Protein AF-A0AAD1A6M3-F1 (afdb_monomer)

Structure (mmCIF, N/CA/C/O backbone):
data_AF-A0AAD1A6M3-F1
#
_entry.id   AF-A0AAD1A6M3-F1
#
loop_
_atom_site.group_PDB
_atom_site.id
_atom_site.type_symbol
_atom_site.label_atom_id
_atom_site.label_alt_id
_atom_site.label_comp_id
_atom_site.label_asym_id
_atom_site.label_entity_id
_atom_site.label_seq_id
_atom_site.pdbx_PDB_ins_code
_atom_site.Cartn_x
_atom_site.Cartn_y
_atom_site.Cartn_z
_atom_site.occupancy
_atom_site.B_iso_or_equiv
_atom_site.auth_seq_id
_atom_site.auth_comp_id
_atom_site.auth_asym_id
_atom_site.auth_atom_id
_atom_site.pdbx_PDB_model_num
ATOM 1 N N . MET A 1 1 ? 20.506 6.926 -4.599 1.00 82.06 1 MET A N 1
ATOM 2 C CA . MET A 1 1 ? 20.074 5.524 -4.388 1.00 82.06 1 MET A CA 1
ATOM 3 C C . MET A 1 1 ? 19.706 4.937 -5.739 1.00 82.06 1 MET A C 1
ATOM 5 O O . MET A 1 1 ? 19.145 5.667 -6.544 1.00 82.06 1 MET A O 1
ATOM 9 N N . THR A 1 2 ? 20.053 3.679 -6.017 1.00 93.88 2 THR A N 1
ATOM 10 C CA . THR A 1 2 ? 19.722 3.025 -7.297 1.00 93.88 2 THR A CA 1
ATOM 11 C C . THR A 1 2 ? 18.276 2.503 -7.286 1.00 93.88 2 THR A C 1
ATOM 13 O O . THR A 1 2 ? 17.758 2.213 -6.202 1.00 93.88 2 THR A O 1
ATOM 16 N N . PRO A 1 3 ? 17.626 2.315 -8.453 1.00 93.44 3 PRO A N 1
ATOM 17 C CA . PRO A 1 3 ? 16.305 1.684 -8.529 1.00 93.44 3 PRO A CA 1
ATOM 18 C C . PRO A 1 3 ? 16.251 0.326 -7.828 1.00 93.44 3 PRO A C 1
ATOM 20 O O . PRO A 1 3 ? 15.302 0.039 -7.104 1.00 93.44 3 PRO A O 1
ATOM 23 N N . LEU A 1 4 ? 17.304 -0.483 -7.990 1.00 94.38 4 LEU A N 1
ATOM 24 C CA . LEU A 1 4 ? 17.405 -1.813 -7.387 1.00 94.38 4 LEU A CA 1
ATOM 25 C C . LEU A 1 4 ? 17.357 -1.751 -5.860 1.00 94.38 4 LEU A C 1
ATOM 27 O O . LEU A 1 4 ? 16.612 -2.501 -5.237 1.00 94.38 4 LEU A O 1
ATOM 31 N N . PHE A 1 5 ? 18.113 -0.831 -5.258 1.00 96.06 5 PHE A N 1
ATOM 32 C CA . PHE A 1 5 ? 18.124 -0.659 -3.809 1.00 96.06 5 PHE A CA 1
ATOM 33 C C . PHE A 1 5 ? 16.744 -0.254 -3.272 1.00 96.06 5 PHE A C 1
ATOM 35 O O . PHE A 1 5 ? 16.287 -0.779 -2.256 1.00 96.06 5 PHE A O 1
ATOM 42 N N . ILE A 1 6 ? 16.053 0.652 -3.969 1.00 96.00 6 ILE A N 1
ATOM 43 C CA . ILE A 1 6 ? 14.726 1.126 -3.558 1.00 96.00 6 ILE A CA 1
ATOM 44 C C . ILE A 1 6 ? 13.687 0.006 -3.709 1.00 96.00 6 ILE A C 1
ATOM 46 O O . ILE A 1 6 ? 12.923 -0.242 -2.778 1.00 96.00 6 ILE A O 1
ATOM 50 N N . ALA A 1 7 ? 13.697 -0.727 -4.827 1.00 94.69 7 ALA A N 1
ATOM 51 C CA . ALA A 1 7 ? 12.822 -1.881 -5.039 1.00 94.69 7 ALA A CA 1
ATOM 52 C C . ALA A 1 7 ? 13.051 -2.977 -3.981 1.00 94.69 7 ALA A C 1
ATOM 54 O O . ALA A 1 7 ? 12.091 -3.488 -3.402 1.00 94.69 7 ALA A O 1
ATOM 55 N N . ALA A 1 8 ? 14.311 -3.282 -3.654 1.00 94.44 8 ALA A N 1
ATOM 56 C CA . ALA A 1 8 ? 14.657 -4.213 -2.581 1.00 94.44 8 ALA A CA 1
ATOM 57 C C . ALA A 1 8 ? 14.169 -3.720 -1.208 1.00 94.44 8 ALA A C 1
ATOM 59 O O . ALA A 1 8 ? 13.666 -4.509 -0.410 1.00 94.44 8 ALA A O 1
ATOM 60 N N . THR A 1 9 ? 14.246 -2.411 -0.952 1.00 96.75 9 THR A N 1
ATOM 61 C CA . THR A 1 9 ? 13.719 -1.800 0.277 1.00 96.75 9 THR A CA 1
ATOM 62 C C . THR A 1 9 ? 12.203 -1.974 0.374 1.00 96.75 9 THR A C 1
ATOM 64 O O . THR A 1 9 ? 11.706 -2.393 1.417 1.00 96.75 9 THR A O 1
ATOM 67 N N . ILE A 1 10 ? 11.460 -1.729 -0.712 1.00 95.62 10 ILE A N 1
ATOM 68 C CA . ILE A 1 10 ? 10.009 -1.975 -0.764 1.00 95.62 10 ILE A CA 1
ATOM 69 C C . ILE A 1 10 ? 9.715 -3.445 -0.441 1.00 95.62 10 ILE A C 1
ATOM 71 O O . ILE A 1 10 ? 8.914 -3.732 0.448 1.00 95.62 10 ILE A O 1
ATOM 75 N N . GLN A 1 11 ? 10.405 -4.374 -1.107 1.00 93.56 11 GLN A N 1
ATOM 76 C CA . GLN A 1 11 ? 10.235 -5.816 -0.907 1.00 93.56 11 GLN A CA 1
ATOM 77 C C . GLN A 1 11 ? 10.526 -6.250 0.531 1.00 93.56 11 GLN A C 1
ATOM 79 O O . GLN A 1 11 ? 9.821 -7.103 1.059 1.00 93.56 11 GLN A O 1
ATOM 84 N N . PHE A 1 12 ? 11.527 -5.653 1.177 1.00 95.44 12 PHE A N 1
ATOM 85 C CA . PHE A 1 12 ? 11.863 -5.920 2.574 1.00 95.44 12 PHE A CA 1
ATOM 86 C C . PHE A 1 12 ? 10.809 -5.376 3.549 1.00 95.44 12 PHE A C 1
ATOM 88 O O . PHE A 1 12 ? 10.474 -6.032 4.536 1.00 95.44 12 PHE A O 1
ATOM 95 N N . LEU A 1 13 ? 10.252 -4.194 3.276 1.00 96.94 13 LEU A N 1
ATOM 96 C CA . LEU A 1 13 ? 9.272 -3.560 4.160 1.00 96.94 13 LEU A CA 1
ATOM 97 C C . LEU A 1 13 ? 7.875 -4.186 4.075 1.00 96.94 13 LEU A C 1
ATOM 99 O O . LEU A 1 13 ? 7.125 -4.097 5.044 1.00 96.94 13 LEU A O 1
ATOM 103 N N . ILE A 1 14 ? 7.521 -4.862 2.978 1.00 95.06 14 ILE A N 1
ATOM 104 C CA . ILE A 1 14 ? 6.244 -5.587 2.866 1.00 95.06 14 ILE A CA 1
ATOM 105 C C . ILE A 1 14 ? 6.065 -6.646 3.979 1.00 95.06 14 ILE A C 1
ATOM 107 O O . ILE A 1 14 ? 5.037 -6.605 4.659 1.00 95.06 14 ILE A O 1
ATOM 111 N N . PRO A 1 15 ? 7.018 -7.566 4.236 1.00 92.75 15 PRO A N 1
ATOM 112 C CA . PRO A 1 15 ? 6.941 -8.476 5.374 1.00 92.75 15 PRO A CA 1
ATOM 113 C C . PRO A 1 15 ? 6.856 -7.745 6.717 1.00 92.75 15 PRO A C 1
ATOM 115 O O . PRO A 1 15 ? 6.092 -8.163 7.583 1.00 92.75 15 PRO A O 1
ATOM 118 N N . VAL A 1 16 ? 7.580 -6.633 6.899 1.00 96.00 16 VAL A N 1
ATOM 119 C CA . VAL A 1 16 ? 7.520 -5.834 8.140 1.00 96.00 16 VAL A CA 1
ATOM 120 C C . VAL A 1 16 ? 6.120 -5.246 8.346 1.00 96.00 16 VAL A C 1
ATOM 122 O O . VAL A 1 16 ? 5.574 -5.300 9.452 1.00 96.00 16 VAL A O 1
ATOM 125 N N . PHE A 1 17 ? 5.497 -4.746 7.280 1.00 94.88 17 PHE A N 1
ATOM 126 C CA . PHE A 1 17 ? 4.102 -4.316 7.279 1.00 94.88 17 PHE A CA 1
ATOM 127 C C . PHE A 1 17 ? 3.142 -5.482 7.574 1.00 94.88 17 PHE A C 1
ATOM 129 O O . PHE A 1 17 ? 2.240 -5.347 8.406 1.00 94.88 17 PHE A O 1
ATOM 136 N N . GLY A 1 18 ? 3.366 -6.652 6.969 1.00 90.94 18 GLY A N 1
ATOM 137 C CA . GLY A 1 18 ? 2.600 -7.871 7.235 1.00 90.94 18 GLY A CA 1
ATOM 138 C C . GLY A 1 18 ? 2.670 -8.302 8.702 1.00 90.94 18 GLY A C 1
ATOM 139 O O . GLY A 1 18 ? 1.639 -8.555 9.321 1.00 90.94 18 GLY A O 1
ATOM 140 N N . VAL A 1 19 ? 3.864 -8.294 9.298 1.00 91.19 19 VAL A N 1
ATOM 141 C CA . VAL A 1 19 ? 4.093 -8.590 10.721 1.00 91.19 19 VAL A CA 1
ATOM 142 C C . VAL A 1 19 ? 3.453 -7.532 11.622 1.00 91.19 19 VAL A C 1
ATOM 144 O O . VAL A 1 19 ? 2.818 -7.872 12.618 1.00 91.19 19 VAL A O 1
ATOM 147 N N . SER A 1 20 ? 3.551 -6.250 11.262 1.00 90.50 20 SER A N 1
ATOM 148 C CA . SER A 1 20 ? 2.884 -5.161 11.992 1.00 90.50 20 SER A CA 1
ATOM 149 C C . SER A 1 20 ? 1.368 -5.366 12.020 1.00 90.50 20 SER A C 1
ATOM 151 O O . SER A 1 20 ? 0.732 -5.231 13.067 1.00 90.50 20 SER A O 1
ATOM 153 N N . THR A 1 21 ? 0.800 -5.769 10.881 1.00 88.19 21 THR A N 1
ATOM 154 C CA . THR A 1 21 ? -0.617 -6.114 10.749 1.00 88.19 21 THR A CA 1
ATOM 155 C C . THR A 1 21 ? -0.956 -7.345 11.585 1.00 88.19 21 THR A C 1
ATOM 157 O O . THR A 1 21 ? -1.906 -7.318 12.360 1.00 88.19 21 THR A O 1
ATOM 160 N N . TRP A 1 22 ? -0.138 -8.396 11.522 1.00 87.75 22 TRP A N 1
ATOM 161 C CA . TRP A 1 22 ? -0.288 -9.606 12.333 1.00 87.75 22 TRP A CA 1
ATOM 162 C C . TRP A 1 22 ? -0.325 -9.294 13.838 1.00 87.75 22 TRP A C 1
ATOM 164 O O . TRP A 1 22 ? -1.218 -9.763 14.547 1.00 87.75 22 TRP A O 1
ATOM 174 N N . PHE A 1 23 ? 0.581 -8.447 14.339 1.00 87.62 23 PHE A N 1
ATOM 175 C CA . PHE A 1 23 ? 0.599 -8.031 15.746 1.00 87.62 23 PHE A CA 1
ATOM 176 C C . PHE A 1 23 ? -0.612 -7.180 16.124 1.00 87.62 23 PHE A C 1
ATOM 178 O O . PHE A 1 23 ? -1.204 -7.395 17.184 1.00 87.62 23 PHE A O 1
ATOM 185 N N . ALA A 1 24 ? -0.994 -6.228 15.270 1.00 85.00 24 ALA A N 1
ATOM 186 C CA . ALA A 1 24 ? -2.185 -5.414 15.489 1.00 85.00 24 ALA A CA 1
ATOM 187 C C . ALA A 1 24 ? -3.441 -6.293 15.582 1.00 85.00 24 ALA A C 1
ATOM 189 O O . ALA A 1 24 ? -4.287 -6.075 16.451 1.00 85.00 24 ALA A O 1
ATOM 190 N N . LEU A 1 25 ? -3.531 -7.326 14.739 1.00 80.38 25 LEU A N 1
ATOM 191 C CA . LEU A 1 25 ? -4.685 -8.214 14.702 1.00 80.38 25 LEU A CA 1
ATOM 192 C C . LEU A 1 25 ? -4.720 -9.187 15.888 1.00 80.38 25 LEU A C 1
ATOM 194 O O . LEU A 1 25 ? -5.742 -9.332 16.553 1.00 80.38 25 LEU A O 1
ATOM 198 N N . THR A 1 26 ? -3.603 -9.839 16.204 1.00 82.25 26 THR A N 1
ATOM 199 C CA . THR A 1 26 ? -3.542 -10.824 17.299 1.00 82.25 26 THR A CA 1
ATOM 200 C C . THR A 1 26 ? -3.781 -10.204 18.673 1.00 82.25 26 THR A C 1
ATOM 202 O O . THR A 1 26 ? -4.437 -10.826 19.509 1.00 82.25 26 THR A O 1
ATOM 205 N N . ARG A 1 27 ? -3.322 -8.966 18.901 1.00 81.50 27 ARG A N 1
ATOM 206 C CA . ARG A 1 27 ? -3.556 -8.245 20.163 1.00 81.50 27 ARG A CA 1
ATOM 207 C C . ARG A 1 27 ? -5.006 -7.809 20.356 1.00 81.50 27 ARG A C 1
ATOM 209 O O . ARG A 1 27 ? -5.426 -7.655 21.496 1.00 81.50 27 ARG A O 1
ATOM 216 N N . ALA A 1 28 ? -5.761 -7.607 19.277 1.00 72.50 28 ALA A N 1
ATOM 217 C CA . ALA A 1 28 ? -7.094 -7.027 19.373 1.00 72.50 28 ALA A CA 1
ATOM 218 C C . ALA A 1 28 ? -8.169 -8.008 19.878 1.00 72.50 28 ALA A C 1
ATOM 220 O O . ALA A 1 28 ? -9.058 -7.566 20.591 1.00 72.50 28 ALA A O 1
ATOM 221 N N . ASN A 1 29 ? -8.129 -9.310 19.537 1.00 66.44 29 ASN A N 1
ATOM 222 C CA . ASN A 1 29 ? -9.269 -10.212 19.826 1.00 66.44 29 ASN A CA 1
ATOM 223 C C . ASN A 1 29 ? -8.923 -11.716 19.989 1.00 66.44 29 ASN A C 1
ATOM 225 O O . ASN A 1 29 ? -9.659 -12.586 19.510 1.00 66.44 29 ASN A O 1
ATOM 229 N N . GLY A 1 30 ? -7.806 -12.070 20.633 1.00 72.94 30 GLY A N 1
ATOM 230 C CA . GLY A 1 30 ? -7.548 -13.455 21.073 1.00 72.94 30 GLY A CA 1
ATOM 231 C C . GLY A 1 30 ? -7.611 -14.526 19.960 1.00 72.94 30 GLY A C 1
ATOM 232 O O . GLY A 1 30 ? -6.838 -14.482 19.004 1.00 72.94 30 GLY A O 1
ATOM 233 N N . VAL A 1 31 ? -8.510 -15.520 20.086 1.00 74.12 31 VAL A N 1
ATOM 234 C CA . VAL A 1 31 ? -8.613 -16.690 19.175 1.00 74.12 31 VAL A CA 1
ATOM 235 C C . VAL A 1 31 ? -8.925 -16.286 17.728 1.00 74.12 31 VAL A C 1
ATOM 237 O O . VAL A 1 31 ? -8.251 -16.763 16.816 1.00 74.12 31 VAL A O 1
ATOM 240 N N . HIS A 1 32 ? -9.889 -15.384 17.506 1.00 76.00 32 HIS A N 1
ATOM 241 C CA . HIS A 1 32 ? -10.237 -14.914 16.158 1.00 76.00 32 HIS A CA 1
ATOM 242 C C . HIS A 1 32 ? -9.083 -14.146 15.512 1.00 76.00 32 HIS A C 1
ATOM 244 O O . HIS A 1 32 ? -8.809 -14.326 14.327 1.00 76.00 32 HIS A O 1
ATOM 250 N N . GLY A 1 33 ? -8.358 -13.357 16.314 1.00 75.25 33 GLY A N 1
ATOM 251 C CA . GLY A 1 33 ? -7.141 -12.683 15.872 1.00 75.25 33 GLY A CA 1
ATOM 252 C C . GLY A 1 33 ? -6.116 -13.677 15.333 1.00 75.25 33 GLY A C 1
ATOM 253 O O . GLY A 1 33 ? -5.629 -13.493 14.225 1.00 75.25 33 GLY A O 1
ATOM 254 N N . ARG A 1 34 ? -5.856 -14.779 16.054 1.00 80.06 34 ARG A N 1
ATOM 255 C CA . ARG A 1 34 ? -4.910 -15.827 15.621 1.00 80.06 34 ARG A CA 1
ATOM 256 C C . ARG A 1 34 ? -5.308 -16.505 14.311 1.00 80.06 34 ARG A C 1
ATOM 258 O O . ARG A 1 34 ? -4.433 -16.752 13.489 1.00 80.06 34 ARG A O 1
ATOM 265 N N . ALA A 1 35 ? -6.596 -16.776 14.097 1.00 81.00 35 ALA A N 1
ATOM 266 C CA . ALA A 1 35 ? -7.069 -17.392 12.856 1.00 81.00 35 ALA A CA 1
ATOM 267 C C . ALA A 1 35 ? -6.848 -16.478 11.637 1.00 81.00 35 ALA A C 1
ATOM 269 O O . ALA A 1 35 ? -6.314 -16.921 10.621 1.00 81.00 35 ALA A O 1
ATOM 270 N N . ILE A 1 36 ? -7.188 -15.189 11.756 1.00 79.75 36 ILE A N 1
ATOM 271 C CA . ILE A 1 36 ? -6.936 -14.196 10.697 1.00 79.75 36 ILE A CA 1
ATOM 272 C C . ILE A 1 36 ? -5.432 -14.048 10.461 1.00 79.75 36 ILE A C 1
ATOM 274 O O . ILE A 1 36 ? -4.979 -13.998 9.322 1.00 79.75 36 ILE A O 1
ATOM 278 N N . ALA A 1 37 ? -4.648 -14.020 11.537 1.00 82.12 37 ALA A N 1
ATOM 279 C CA . ALA A 1 37 ? -3.202 -13.903 11.457 1.00 82.12 37 ALA A CA 1
ATOM 280 C C . ALA A 1 37 ? -2.572 -15.104 10.728 1.00 82.12 37 ALA A C 1
ATOM 282 O O . ALA A 1 37 ? -1.720 -14.908 9.867 1.00 82.12 37 ALA A O 1
ATOM 283 N N . ALA A 1 38 ? -3.035 -16.328 11.006 1.00 84.69 38 ALA A N 1
ATOM 284 C CA . ALA A 1 38 ? -2.604 -17.536 10.304 1.00 84.69 38 ALA A CA 1
ATOM 285 C C . ALA A 1 38 ? -2.959 -17.490 8.813 1.00 84.69 38 ALA A C 1
ATOM 287 O O . ALA A 1 38 ? -2.128 -17.824 7.971 1.00 84.69 38 ALA A O 1
ATOM 288 N N . LEU A 1 39 ? -4.160 -17.019 8.473 1.00 84.12 39 LEU A N 1
ATOM 289 C CA . LEU A 1 39 ? -4.553 -16.840 7.081 1.00 84.12 39 LEU A CA 1
ATOM 290 C C . LEU A 1 39 ? -3.659 -15.825 6.357 1.00 84.12 39 LEU A C 1
ATOM 292 O O . LEU A 1 39 ? -3.215 -16.094 5.243 1.00 84.12 39 LEU A O 1
ATOM 296 N N . LEU A 1 40 ? -3.361 -14.686 6.989 1.00 85.00 40 LEU A N 1
ATOM 297 C CA . LEU A 1 40 ? -2.423 -13.704 6.441 1.00 85.00 40 LEU A CA 1
ATOM 298 C C . LEU A 1 40 ? -1.027 -14.301 6.256 1.00 85.00 40 LEU A C 1
ATOM 300 O O . LEU A 1 40 ? -0.381 -14.008 5.256 1.00 85.00 40 LEU A O 1
ATOM 304 N N . THR A 1 41 ? -0.572 -15.157 7.173 1.00 88.31 41 THR A N 1
ATOM 305 C CA . THR A 1 41 ? 0.700 -15.879 7.035 1.00 88.31 41 THR A CA 1
ATOM 306 C C . THR A 1 41 ? 0.685 -16.822 5.834 1.00 88.31 41 THR A C 1
ATOM 308 O O . THR A 1 41 ? 1.629 -16.802 5.048 1.00 88.31 41 THR A O 1
ATOM 311 N N . VAL A 1 42 ? -0.376 -17.614 5.656 1.00 89.56 42 VAL A N 1
ATOM 312 C CA . VAL A 1 42 ? -0.518 -18.518 4.501 1.00 89.56 42 VAL A CA 1
ATOM 313 C C . VAL A 1 42 ? -0.538 -17.724 3.199 1.00 89.56 42 VAL A C 1
ATOM 315 O O . VAL A 1 42 ? 0.186 -18.050 2.262 1.00 89.56 42 VAL A O 1
ATOM 318 N N . TRP A 1 43 ? -1.316 -16.645 3.145 1.00 87.69 43 TRP A N 1
ATOM 319 C CA . TRP A 1 43 ? -1.378 -15.788 1.969 1.00 87.69 43 TRP A CA 1
ATOM 320 C C . TRP A 1 43 ? -0.025 -15.117 1.681 1.00 87.69 43 TRP A C 1
ATOM 322 O O . TRP A 1 43 ? 0.447 -15.166 0.545 1.00 87.69 43 TRP A O 1
ATOM 332 N N . PHE A 1 44 ? 0.659 -14.578 2.693 1.00 91.06 44 PHE A N 1
ATOM 333 C CA . PHE A 1 44 ? 2.009 -14.039 2.527 1.00 91.06 44 PHE A CA 1
ATOM 334 C C . PHE A 1 44 ? 2.986 -15.100 2.006 1.00 91.06 44 PHE A C 1
ATOM 336 O O . PHE A 1 44 ? 3.760 -14.811 1.099 1.00 91.06 44 PHE A O 1
ATOM 343 N N . ALA A 1 45 ? 2.932 -16.330 2.525 1.00 92.50 45 ALA A N 1
ATOM 344 C CA . ALA A 1 45 ? 3.786 -17.422 2.066 1.00 92.50 45 ALA A CA 1
ATOM 345 C C . ALA A 1 45 ? 3.552 -17.750 0.583 1.00 92.50 45 ALA A C 1
ATOM 347 O O . ALA A 1 45 ? 4.514 -17.933 -0.160 1.00 92.50 45 ALA A O 1
ATOM 348 N N . ILE A 1 46 ? 2.293 -17.750 0.129 1.00 90.00 46 ILE A N 1
ATOM 349 C CA . ILE A 1 46 ? 1.951 -17.923 -1.290 1.00 90.00 46 ILE A CA 1
ATOM 350 C C . ILE A 1 46 ? 2.513 -16.760 -2.120 1.00 90.00 46 ILE A C 1
ATOM 352 O O . ILE A 1 46 ? 3.194 -16.993 -3.117 1.00 90.00 46 ILE A O 1
ATOM 356 N N . ALA A 1 47 ? 2.293 -15.510 -1.703 1.00 89.69 47 ALA A N 1
ATOM 357 C CA . ALA A 1 47 ? 2.819 -14.337 -2.404 1.00 89.69 47 ALA A CA 1
ATOM 358 C C . ALA A 1 47 ? 4.358 -14.348 -2.481 1.00 89.69 47 ALA A C 1
ATOM 360 O O . ALA A 1 47 ? 4.930 -14.052 -3.529 1.00 89.69 47 ALA A O 1
ATOM 361 N N . ALA A 1 48 ? 5.030 -14.744 -1.397 1.00 92.25 48 ALA A N 1
ATOM 362 C CA . ALA A 1 48 ? 6.479 -14.892 -1.336 1.00 92.25 48 ALA A CA 1
ATOM 363 C C . ALA A 1 48 ? 6.989 -16.018 -2.245 1.00 92.25 48 ALA A C 1
ATOM 365 O O . ALA A 1 48 ? 8.009 -15.843 -2.908 1.00 92.25 48 ALA A O 1
ATOM 366 N N . ALA A 1 49 ? 6.265 -17.137 -2.337 1.00 92.19 49 ALA A N 1
ATOM 367 C CA . ALA A 1 49 ? 6.594 -18.212 -3.266 1.00 92.19 49 ALA A CA 1
ATOM 368 C C . ALA A 1 49 ? 6.570 -17.713 -4.722 1.00 92.19 49 ALA A C 1
ATOM 370 O O . ALA A 1 49 ? 7.551 -17.884 -5.441 1.00 92.19 49 ALA A O 1
ATOM 371 N N . PHE A 1 50 ? 5.512 -17.004 -5.130 1.00 88.94 50 PHE A N 1
ATOM 372 C CA . PHE A 1 50 ? 5.416 -16.398 -6.468 1.00 88.94 50 PHE A CA 1
ATOM 373 C C . PHE A 1 50 ? 6.425 -15.270 -6.725 1.00 88.94 50 PHE A C 1
ATOM 375 O O . PHE A 1 50 ? 6.764 -14.998 -7.878 1.00 88.94 50 PHE A O 1
ATOM 382 N N . ALA A 1 51 ? 6.892 -14.601 -5.670 1.00 88.69 51 ALA A N 1
ATOM 383 C CA . ALA A 1 51 ? 7.877 -13.533 -5.771 1.00 88.69 51 ALA A CA 1
ATOM 384 C C . ALA A 1 51 ? 9.315 -14.050 -5.912 1.00 88.69 51 ALA A C 1
ATOM 386 O O . ALA A 1 51 ? 10.095 -13.446 -6.644 1.00 88.69 51 ALA A O 1
ATOM 387 N N . PHE A 1 52 ? 9.676 -15.124 -5.201 1.00 91.44 52 PHE A N 1
ATOM 388 C CA . PHE A 1 52 ? 11.082 -15.496 -5.005 1.00 91.44 52 PHE A CA 1
ATOM 389 C C . PHE A 1 52 ? 11.453 -16.908 -5.456 1.00 91.44 52 PHE A C 1
ATOM 391 O O . PHE A 1 52 ? 12.641 -17.170 -5.630 1.00 91.44 52 PHE A O 1
ATOM 398 N N . MET A 1 53 ? 10.501 -17.827 -5.658 1.00 93.94 53 MET A N 1
ATOM 399 C CA . MET A 1 53 ? 10.838 -19.139 -6.221 1.00 93.94 53 MET A CA 1
ATOM 400 C C . MET A 1 53 ? 11.087 -18.987 -7.726 1.00 93.94 53 MET A C 1
ATOM 402 O O . MET A 1 53 ? 10.156 -18.598 -8.432 1.00 93.94 53 MET A O 1
ATOM 406 N N . PRO A 1 54 ? 12.287 -19.316 -8.249 1.00 91.38 54 PRO A N 1
ATOM 407 C CA . PRO A 1 54 ? 12.630 -19.046 -9.647 1.00 91.38 54 PRO A CA 1
ATOM 408 C C . PRO A 1 54 ? 11.647 -19.651 -10.654 1.00 91.38 54 PRO A C 1
ATOM 410 O O . PRO A 1 54 ? 11.277 -18.989 -11.617 1.00 91.38 54 PRO A O 1
ATOM 413 N N . SER A 1 55 ? 11.164 -20.872 -10.403 1.00 92.75 55 SER A N 1
ATOM 414 C CA . SER A 1 55 ? 10.189 -21.549 -11.267 1.00 92.75 55 SER A CA 1
ATOM 415 C C . SER A 1 55 ? 8.838 -20.830 -11.322 1.00 92.75 55 SER A C 1
ATOM 417 O O . SER A 1 55 ? 8.272 -20.670 -12.399 1.00 92.75 55 SER A O 1
ATOM 419 N N . LEU A 1 56 ? 8.328 -20.362 -10.179 1.00 89.88 56 LEU A N 1
ATOM 420 C CA . LEU A 1 56 ? 7.058 -19.632 -10.107 1.00 89.88 56 LEU A CA 1
ATOM 421 C C . LEU A 1 56 ? 7.193 -18.195 -10.617 1.00 89.88 56 LEU A C 1
ATOM 423 O O . LEU A 1 56 ? 6.269 -17.679 -11.244 1.00 89.88 56 LEU A O 1
ATOM 427 N N . ALA A 1 57 ? 8.338 -17.557 -10.369 1.00 86.88 57 ALA A N 1
ATOM 428 C CA . ALA A 1 57 ? 8.639 -16.225 -10.871 1.00 86.88 57 ALA A CA 1
ATOM 429 C C . ALA A 1 57 ? 8.735 -16.222 -12.404 1.00 86.88 57 ALA A C 1
ATOM 431 O O . ALA A 1 57 ? 8.092 -15.380 -13.031 1.00 86.88 57 ALA A O 1
ATOM 432 N N . ALA A 1 58 ? 9.447 -17.194 -12.987 1.00 86.94 58 ALA A N 1
ATOM 433 C CA . ALA A 1 58 ? 9.517 -17.397 -14.434 1.00 86.94 58 ALA A CA 1
ATOM 434 C C . ALA A 1 58 ? 8.125 -17.669 -15.017 1.00 86.94 58 ALA A C 1
ATOM 436 O O . ALA A 1 58 ? 7.677 -16.954 -15.907 1.00 86.94 58 ALA A O 1
ATOM 437 N N . TRP A 1 59 ? 7.369 -18.599 -14.422 1.00 87.00 59 TRP A N 1
ATOM 438 C CA . TRP A 1 59 ? 6.002 -18.884 -14.862 1.00 87.00 59 TRP A CA 1
ATOM 439 C C . TRP A 1 59 ? 5.096 -17.641 -14.834 1.00 87.00 59 TRP A C 1
ATOM 441 O O . TRP A 1 59 ? 4.340 -17.409 -15.775 1.00 87.00 59 TRP A O 1
ATOM 451 N N . ARG A 1 60 ? 5.182 -16.800 -13.795 1.00 86.19 60 ARG A N 1
ATOM 452 C CA . ARG A 1 60 ? 4.434 -15.531 -13.718 1.00 86.19 60 ARG A CA 1
ATOM 453 C C . ARG A 1 60 ? 4.837 -14.553 -14.825 1.00 86.19 60 ARG A C 1
ATOM 455 O O . ARG A 1 60 ? 3.970 -13.840 -15.322 1.00 86.19 60 ARG A O 1
ATOM 462 N N . GLN A 1 61 ? 6.123 -14.474 -15.161 1.00 80.44 61 GLN A N 1
ATOM 463 C CA . GLN A 1 61 ? 6.632 -13.587 -16.212 1.00 80.44 61 GLN A CA 1
ATOM 464 C C . GLN A 1 61 ? 6.202 -14.062 -17.605 1.00 80.44 61 GLN A C 1
ATOM 466 O O . GLN A 1 61 ? 5.754 -13.246 -18.408 1.00 80.44 61 GLN A O 1
ATOM 471 N N . ASP A 1 62 ? 6.238 -15.372 -17.850 1.00 83.62 62 ASP A N 1
ATOM 472 C CA . ASP A 1 62 ? 5.854 -15.976 -19.132 1.00 83.62 62 ASP A CA 1
ATOM 473 C C . ASP A 1 62 ? 4.340 -15.916 -19.390 1.00 83.62 62 ASP A C 1
ATOM 475 O O . ASP A 1 62 ? 3.882 -15.965 -20.531 1.00 83.62 62 ASP A O 1
ATOM 479 N N . ASN A 1 63 ? 3.536 -15.791 -18.331 1.00 82.50 63 ASN A N 1
ATOM 480 C CA . ASN A 1 63 ? 2.082 -15.794 -18.419 1.00 82.50 63 ASN A CA 1
ATOM 481 C C . ASN A 1 63 ? 1.506 -14.423 -18.050 1.00 82.50 63 ASN A C 1
ATOM 483 O O . ASN A 1 63 ? 1.117 -14.175 -16.908 1.00 82.50 63 ASN A O 1
ATOM 487 N N . ALA A 1 64 ? 1.351 -13.549 -19.049 1.00 71.75 64 ALA A N 1
ATOM 488 C CA . ALA A 1 64 ? 0.844 -12.183 -18.867 1.00 71.75 64 ALA A CA 1
ATOM 489 C C . ALA A 1 64 ? -0.521 -12.100 -18.145 1.00 71.75 64 ALA A C 1
ATOM 491 O O . ALA A 1 64 ? -0.809 -11.112 -17.472 1.00 71.75 64 ALA A O 1
ATOM 492 N N . ALA A 1 65 ? -1.354 -13.145 -18.237 1.00 75.44 65 ALA A N 1
ATOM 493 C CA . ALA A 1 65 ? -2.646 -13.224 -17.551 1.00 75.44 65 ALA A CA 1
ATOM 494 C C . ALA A 1 65 ? -2.540 -13.529 -16.043 1.00 75.44 65 ALA A C 1
ATOM 496 O O . ALA A 1 65 ? -3.469 -13.226 -15.293 1.00 75.44 65 ALA A O 1
ATOM 497 N N . VAL A 1 66 ? -1.420 -14.094 -15.576 1.00 74.88 66 VAL A N 1
ATOM 498 C CA . VAL A 1 66 ? -1.244 -14.520 -14.178 1.00 74.88 66 VAL A CA 1
ATOM 499 C C . VAL A 1 66 ? -1.202 -13.331 -13.236 1.00 74.88 66 VAL A C 1
ATOM 501 O O . VAL A 1 66 ? -1.821 -13.389 -12.180 1.00 74.88 66 VAL A O 1
ATOM 504 N N . GLN A 1 67 ? -0.530 -12.237 -13.603 1.00 71.00 67 GLN A N 1
ATOM 505 C CA . GLN A 1 67 ? -0.483 -11.051 -12.745 1.00 71.00 67 GLN A CA 1
ATOM 506 C C . GLN A 1 67 ? -1.877 -10.443 -12.502 1.00 71.00 67 GLN A C 1
ATOM 508 O O . GLN A 1 67 ? -2.262 -10.323 -11.336 1.00 71.00 67 GLN A O 1
ATOM 513 N N . PRO A 1 68 ? -2.674 -10.113 -13.540 1.00 72.31 68 PRO A N 1
ATOM 514 C CA . PRO A 1 68 ? -4.047 -9.656 -13.351 1.00 72.31 68 PRO A CA 1
ATOM 515 C C . PRO A 1 68 ? -4.908 -10.671 -12.595 1.00 72.31 68 PRO A C 1
ATOM 517 O O . PRO A 1 68 ? -5.617 -10.287 -11.669 1.00 72.31 68 PRO A O 1
ATOM 520 N N . ALA A 1 69 ? -4.826 -11.961 -12.940 1.00 72.88 69 ALA A N 1
ATOM 521 C CA . ALA A 1 69 ? -5.610 -13.003 -12.283 1.00 72.88 69 ALA A CA 1
ATOM 522 C C . ALA A 1 69 ? -5.259 -13.141 -10.798 1.00 72.88 69 ALA A C 1
ATOM 524 O O . ALA A 1 69 ? -6.156 -13.321 -9.980 1.00 72.88 69 ALA A O 1
ATOM 525 N N . PHE A 1 70 ? -3.982 -13.008 -10.438 1.00 71.44 70 PHE A N 1
ATOM 526 C CA . PHE A 1 70 ? -3.533 -13.058 -9.053 1.00 71.44 70 PHE A CA 1
ATOM 527 C C . PHE A 1 70 ? -3.975 -11.819 -8.278 1.00 71.44 70 PHE A C 1
ATOM 529 O O . PHE A 1 70 ? -4.471 -11.941 -7.163 1.00 71.44 70 PHE A O 1
ATOM 536 N N . ILE A 1 71 ? -3.860 -10.623 -8.862 1.00 71.12 71 ILE A N 1
ATOM 537 C CA . ILE A 1 71 ? -4.371 -9.393 -8.240 1.00 71.12 71 ILE A CA 1
ATOM 538 C C . ILE A 1 71 ? -5.880 -9.535 -7.990 1.00 71.12 71 ILE A C 1
ATOM 540 O O . ILE A 1 71 ? -6.342 -9.331 -6.869 1.00 71.12 71 ILE A O 1
ATOM 544 N N . LEU A 1 72 ? -6.641 -9.963 -9.002 1.00 74.44 72 LEU A N 1
ATOM 545 C CA . LEU A 1 72 ? -8.089 -10.155 -8.908 1.00 74.44 72 LEU A CA 1
ATOM 546 C C . LEU A 1 72 ? -8.479 -11.240 -7.905 1.00 74.44 72 LEU A C 1
ATOM 548 O O . LEU A 1 72 ? -9.397 -11.027 -7.117 1.00 74.44 72 LEU A O 1
ATOM 552 N N . SER A 1 73 ? -7.791 -12.382 -7.895 1.00 69.94 73 SER A N 1
ATOM 553 C CA . SER A 1 73 ? -8.062 -13.457 -6.940 1.00 69.94 73 SER A CA 1
ATOM 554 C C . SER A 1 73 ? -7.723 -13.031 -5.519 1.00 69.94 73 SER A C 1
ATOM 556 O O . SER A 1 73 ? -8.462 -13.344 -4.592 1.00 69.94 73 SER A O 1
ATOM 558 N N . THR A 1 74 ? -6.677 -12.231 -5.341 1.00 68.69 74 THR A N 1
ATOM 559 C CA . THR A 1 74 ? -6.307 -11.704 -4.033 1.00 68.69 74 THR A CA 1
ATOM 560 C C . THR A 1 74 ? -7.331 -10.688 -3.527 1.00 68.69 74 THR A C 1
ATOM 562 O O . THR A 1 74 ? -7.707 -10.727 -2.356 1.00 68.69 74 THR A O 1
ATOM 565 N N . ILE A 1 75 ? -7.869 -9.838 -4.408 1.00 69.88 75 ILE A N 1
ATOM 566 C CA . ILE A 1 75 ? -9.016 -8.977 -4.085 1.00 69.88 75 ILE A CA 1
ATOM 567 C C . ILE A 1 75 ? -10.240 -9.825 -3.765 1.00 69.88 75 ILE A C 1
ATOM 569 O O . ILE A 1 75 ? -10.930 -9.526 -2.802 1.00 69.88 75 ILE A O 1
ATOM 573 N N . ALA A 1 76 ? -10.524 -10.870 -4.543 1.00 74.88 76 ALA A N 1
ATOM 574 C CA . ALA A 1 76 ? -11.668 -11.742 -4.310 1.00 74.88 76 ALA A CA 1
ATOM 575 C C . ALA A 1 76 ? -11.552 -12.463 -2.963 1.00 74.88 76 ALA A C 1
ATOM 577 O O . ALA A 1 76 ? -12.544 -12.578 -2.253 1.00 74.88 76 ALA A O 1
ATOM 578 N N . ILE A 1 77 ? -10.347 -12.880 -2.571 1.00 72.12 77 ILE A N 1
ATOM 579 C CA . ILE A 1 77 ? -10.070 -13.456 -1.254 1.00 72.12 77 ILE A CA 1
ATOM 580 C C . ILE A 1 77 ? -10.252 -12.392 -0.173 1.00 72.12 77 ILE A C 1
ATOM 582 O O . ILE A 1 77 ? -11.005 -12.631 0.764 1.00 72.12 77 ILE A O 1
ATOM 586 N N . ALA A 1 78 ? -9.656 -11.204 -0.314 1.00 71.25 78 ALA A N 1
ATOM 587 C CA . ALA A 1 78 ? -9.869 -10.093 0.614 1.00 71.25 78 ALA A CA 1
ATOM 588 C C . ALA A 1 78 ? -11.370 -9.788 0.775 1.00 71.25 78 ALA A C 1
ATOM 590 O O . ALA A 1 78 ? -11.884 -9.820 1.889 1.00 71.25 78 ALA A O 1
ATOM 591 N N . ALA A 1 79 ? -12.090 -9.625 -0.342 1.00 71.31 79 ALA A N 1
ATOM 592 C CA . ALA A 1 79 ? -13.540 -9.462 -0.452 1.00 71.31 79 ALA A CA 1
ATOM 593 C C . ALA A 1 79 ? -14.309 -10.590 0.260 1.00 71.31 79 ALA A C 1
ATOM 595 O O . ALA A 1 79 ? -15.208 -10.322 1.056 1.00 71.31 79 ALA A O 1
ATOM 596 N N . ALA A 1 80 ? -13.938 -11.849 0.021 1.00 72.00 80 ALA A N 1
ATOM 597 C CA . ALA A 1 80 ? -14.563 -13.023 0.619 1.00 72.00 80 ALA A CA 1
ATOM 598 C C . ALA A 1 80 ? -14.330 -13.092 2.133 1.00 72.00 80 ALA A C 1
ATOM 600 O O . ALA A 1 80 ? -15.238 -13.470 2.874 1.00 72.00 80 ALA A O 1
ATOM 601 N N . LEU A 1 81 ? -13.174 -12.640 2.628 1.00 71.69 81 LEU A N 1
ATOM 602 C CA . LEU A 1 81 ? -12.928 -12.526 4.066 1.00 71.69 81 LEU A CA 1
ATOM 603 C C . LEU A 1 81 ? -13.865 -11.525 4.743 1.00 71.69 81 LEU A C 1
ATOM 605 O O . LEU A 1 81 ? -14.183 -11.699 5.919 1.00 71.69 81 LEU A O 1
ATOM 609 N N . HIS A 1 82 ? -14.424 -10.556 4.011 1.00 71.38 82 HIS A N 1
ATOM 610 C CA . HIS A 1 82 ? -15.496 -9.701 4.534 1.00 71.38 82 HIS A CA 1
ATOM 611 C C . HIS A 1 82 ? -16.850 -10.404 4.684 1.00 71.38 82 HIS A C 1
ATOM 613 O O . HIS A 1 82 ? -17.728 -9.861 5.366 1.00 71.38 82 HIS A O 1
ATOM 619 N N . ALA A 1 83 ? -17.059 -11.559 4.048 1.00 73.94 83 ALA A N 1
ATOM 620 C CA . ALA A 1 83 ? -18.277 -12.353 4.205 1.00 73.94 83 ALA A CA 1
ATOM 621 C C . ALA A 1 83 ? -18.223 -13.259 5.445 1.00 73.94 83 ALA A C 1
ATOM 623 O O . ALA A 1 83 ? -19.267 -13.674 5.947 1.00 73.94 83 ALA A O 1
ATOM 624 N N . VAL A 1 84 ? -17.027 -13.527 5.977 1.00 78.12 84 VAL A N 1
ATOM 625 C CA . VAL A 1 84 ? -16.838 -14.431 7.113 1.00 78.12 84 VAL A CA 1
ATOM 626 C C . VAL A 1 84 ? -17.260 -13.739 8.424 1.00 78.12 84 VAL A C 1
ATOM 628 O O . VAL A 1 84 ? -16.665 -12.723 8.801 1.00 78.12 84 VAL A O 1
ATOM 631 N N . PRO A 1 85 ? -18.257 -14.268 9.166 1.00 78.00 85 PRO A N 1
ATOM 632 C CA . PRO A 1 85 ? -18.760 -13.634 10.388 1.00 78.00 85 PRO A CA 1
ATOM 633 C C . PRO A 1 85 ? -17.686 -13.403 11.455 1.00 78.00 85 PRO A C 1
ATOM 635 O O . PRO A 1 85 ? -17.643 -12.326 12.040 1.00 78.00 85 PRO A O 1
ATOM 638 N N . SER A 1 86 ? -16.773 -14.360 11.646 1.00 74.00 86 SER A N 1
ATOM 639 C CA . SER A 1 86 ? -15.690 -14.257 12.635 1.00 74.00 86 SER A CA 1
ATOM 640 C C . SER A 1 86 ? -14.715 -13.118 12.327 1.00 74.00 86 SER A C 1
ATOM 642 O O . SER A 1 86 ? -14.298 -12.401 13.235 1.00 74.00 86 SER A O 1
ATOM 644 N N . VAL A 1 87 ? -14.402 -12.894 11.048 1.00 75.25 87 VAL A N 1
ATOM 645 C CA . VAL A 1 87 ? -13.569 -11.769 10.602 1.00 75.25 87 VAL A CA 1
ATOM 646 C C . VAL A 1 87 ? -14.300 -10.450 10.838 1.00 75.25 87 VAL A C 1
ATOM 648 O O . VAL A 1 87 ? -13.729 -9.486 11.339 1.00 75.25 87 VAL A O 1
ATOM 651 N N . ARG A 1 88 ? -15.598 -10.395 10.537 1.00 76.94 88 ARG A N 1
ATOM 652 C CA . ARG A 1 88 ? -16.406 -9.198 10.782 1.00 76.94 88 ARG A CA 1
ATOM 653 C C . ARG A 1 88 ? -16.486 -8.846 12.267 1.00 76.94 88 ARG A C 1
ATOM 655 O O . ARG A 1 88 ? -16.333 -7.679 12.618 1.00 76.94 88 ARG A O 1
ATOM 662 N N . ASP A 1 89 ? -16.753 -9.826 13.121 1.00 76.94 89 ASP A N 1
ATOM 663 C CA . ASP A 1 89 ? -16.917 -9.602 14.558 1.00 76.94 89 ASP A CA 1
ATOM 664 C C . ASP A 1 89 ? -15.584 -9.235 15.220 1.00 76.94 89 ASP A C 1
ATOM 666 O O . ASP A 1 89 ? -15.550 -8.367 16.089 1.00 76.94 89 ASP A O 1
ATOM 670 N N . PHE A 1 90 ? -14.474 -9.768 14.703 1.00 77.12 90 PHE A N 1
ATOM 671 C CA . PHE A 1 90 ? -13.130 -9.308 15.032 1.00 77.12 90 PHE A CA 1
ATOM 672 C C . PHE A 1 90 ? -12.963 -7.792 14.794 1.00 77.12 90 PHE A C 1
ATOM 674 O O . PHE A 1 90 ? -12.617 -7.049 15.713 1.00 77.12 90 PHE A O 1
ATOM 681 N N . PHE A 1 91 ? -13.245 -7.295 13.585 1.00 76.62 91 PHE A N 1
ATOM 682 C CA . PHE A 1 91 ? -13.023 -5.875 13.276 1.00 76.62 91 PHE A CA 1
ATOM 683 C C . PHE A 1 91 ? -13.984 -4.935 14.014 1.00 76.62 91 PHE A C 1
ATOM 685 O O . PHE A 1 91 ? -13.653 -3.771 14.210 1.00 76.62 91 PHE A O 1
ATOM 692 N N . ARG A 1 92 ? -15.142 -5.429 14.470 1.00 77.50 92 ARG A N 1
ATOM 693 C CA . ARG A 1 92 ? -16.060 -4.664 15.332 1.00 77.50 92 ARG A CA 1
ATOM 694 C C . ARG A 1 92 ? -15.500 -4.423 16.734 1.00 77.50 92 ARG A C 1
ATOM 696 O O . ARG A 1 92 ? -15.799 -3.389 17.317 1.00 77.50 92 ARG A O 1
ATOM 703 N N . GLY A 1 93 ? -14.732 -5.372 17.270 1.00 75.88 93 GLY A N 1
ATOM 704 C CA . GLY A 1 93 ? -14.098 -5.252 18.587 1.00 75.88 93 GLY A CA 1
ATOM 705 C C . GLY A 1 93 ? -12.729 -4.568 18.561 1.00 75.88 93 GLY A C 1
ATOM 706 O O . GLY A 1 93 ? -12.215 -4.176 19.605 1.00 75.88 93 GLY A O 1
ATOM 707 N N . ALA A 1 94 ? -12.123 -4.419 17.380 1.00 79.94 94 ALA A N 1
ATOM 708 C CA . ALA A 1 94 ? -10.792 -3.845 17.244 1.00 79.94 94 ALA A CA 1
ATOM 709 C C . ALA A 1 94 ? -10.794 -2.330 17.506 1.00 79.94 94 ALA A C 1
ATOM 711 O O . ALA A 1 94 ? -11.632 -1.586 16.996 1.00 79.94 94 ALA A O 1
ATOM 712 N N . SER A 1 95 ? -9.813 -1.854 18.276 1.00 84.38 95 SER A N 1
ATOM 713 C CA . SER A 1 95 ? -9.654 -0.422 18.518 1.00 84.38 95 SER A CA 1
ATOM 714 C C . SER A 1 95 ? -9.207 0.310 17.248 1.00 84.38 95 SER A C 1
ATOM 716 O O . SER A 1 95 ? -8.393 -0.178 16.461 1.00 84.38 95 SER A O 1
ATOM 718 N N . LEU A 1 96 ? -9.736 1.521 17.055 1.00 86.00 96 LEU A N 1
ATOM 719 C CA . LEU A 1 96 ? -9.484 2.344 15.870 1.00 86.00 96 LEU A CA 1
ATOM 720 C C . LEU A 1 96 ? -8.003 2.723 15.716 1.00 86.00 96 LEU A C 1
ATOM 722 O O . LEU A 1 96 ? -7.453 2.702 14.618 1.00 86.00 96 LEU A O 1
ATOM 726 N N . THR A 1 97 ? -7.352 3.057 16.827 1.00 90.75 97 THR A N 1
ATOM 727 C CA . THR A 1 97 ? -5.978 3.569 16.866 1.00 90.75 97 THR A CA 1
ATOM 728 C C . THR A 1 97 ? -4.944 2.642 16.208 1.00 90.75 97 THR A C 1
ATOM 730 O O . THR A 1 97 ? -4.247 3.107 15.306 1.00 90.75 97 THR A O 1
ATOM 733 N N . PRO A 1 98 ? -4.803 1.355 16.588 1.00 89.44 98 PRO A N 1
ATOM 734 C CA . PRO A 1 98 ? -3.845 0.464 15.934 1.00 89.44 98 PRO A CA 1
ATOM 735 C C . PRO A 1 98 ? -4.188 0.214 14.464 1.00 89.44 98 PRO A C 1
ATOM 737 O O . PRO A 1 98 ? -3.272 0.098 13.656 1.00 89.44 98 PRO A O 1
ATOM 740 N N . LEU A 1 99 ? -5.474 0.187 14.096 1.00 89.38 99 LEU A N 1
ATOM 741 C CA . LEU A 1 99 ? -5.877 0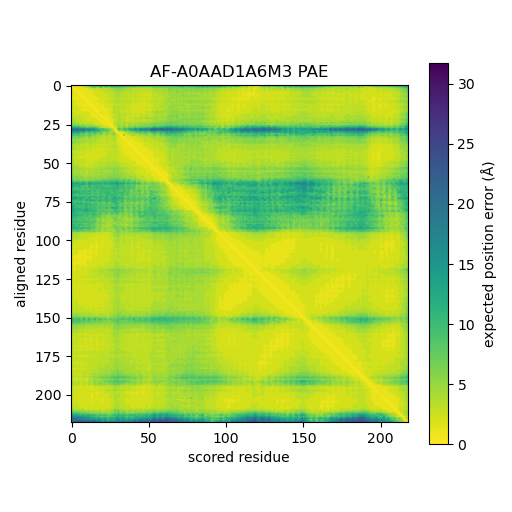.027 12.699 1.00 89.38 99 LEU A CA 1
ATOM 742 C C . LEU A 1 99 ? -5.481 1.243 11.856 1.00 89.38 99 LEU A C 1
ATOM 744 O O . LEU A 1 99 ? -4.877 1.063 10.806 1.00 89.38 99 LEU A O 1
ATOM 748 N N . LEU A 1 100 ? -5.734 2.470 12.327 1.00 92.50 100 LEU A N 1
ATOM 749 C CA . LEU A 1 100 ? -5.272 3.694 11.658 1.00 92.50 100 LEU A CA 1
ATOM 750 C C . LEU A 1 100 ? -3.741 3.765 11.575 1.00 92.50 100 LEU A C 1
ATOM 752 O O . LEU A 1 100 ? -3.208 4.215 10.564 1.00 92.50 100 LEU A O 1
ATOM 756 N N . ALA A 1 101 ? -3.027 3.288 12.599 1.00 94.81 101 ALA A N 1
ATOM 757 C CA . ALA A 1 101 ? -1.565 3.272 12.603 1.00 94.81 101 ALA A CA 1
ATOM 758 C C . ALA A 1 101 ? -0.976 2.399 11.484 1.00 94.81 101 ALA A C 1
ATOM 760 O O . ALA A 1 101 ? 0.075 2.741 10.946 1.00 94.81 101 ALA A O 1
ATOM 761 N N . LEU A 1 102 ? -1.664 1.326 11.071 1.00 95.44 102 LEU A N 1
ATOM 762 C CA . LEU A 1 102 ? -1.236 0.513 9.927 1.00 95.44 102 LEU A CA 1
ATOM 763 C C . LEU A 1 102 ? -1.217 1.312 8.619 1.00 95.44 102 LEU A C 1
ATOM 765 O O . LEU A 1 102 ? -0.376 1.054 7.764 1.00 95.44 102 LEU A O 1
ATOM 769 N N . PHE A 1 103 ? -2.082 2.315 8.463 1.00 96.81 103 PHE A N 1
ATOM 770 C CA . PHE A 1 103 ? -2.122 3.128 7.247 1.00 96.81 103 PHE A CA 1
ATOM 771 C C . PHE A 1 103 ? -0.983 4.145 7.150 1.00 96.81 103 PHE A C 1
ATOM 773 O O . PHE A 1 103 ? -0.747 4.666 6.064 1.00 96.81 103 PHE A O 1
ATOM 780 N N . LEU A 1 104 ? -0.207 4.373 8.217 1.00 97.75 104 LEU A N 1
ATOM 781 C CA . LEU A 1 104 ? 1.030 5.162 8.132 1.00 97.75 104 LEU A CA 1
ATOM 782 C C . LEU A 1 104 ? 2.041 4.535 7.163 1.00 97.75 104 LEU A C 1
ATOM 784 O O . LEU A 1 104 ? 2.800 5.255 6.517 1.00 97.75 104 LEU A O 1
ATOM 788 N N . TRP A 1 105 ? 2.002 3.207 7.000 1.00 98.19 105 TRP A N 1
ATOM 789 C CA . TRP A 1 105 ? 2.804 2.504 6.000 1.00 98.19 105 TRP A CA 1
ATOM 790 C C . TRP A 1 105 ? 2.524 2.979 4.576 1.00 98.19 105 TRP A C 1
ATOM 792 O O . TRP A 1 105 ? 3.436 2.952 3.756 1.00 98.19 105 TRP A O 1
ATOM 802 N N . ARG A 1 106 ? 1.317 3.485 4.282 1.00 97.94 106 ARG A N 1
ATOM 803 C CA . ARG A 1 106 ? 1.021 4.067 2.968 1.00 97.94 106 ARG A CA 1
ATOM 804 C C . ARG A 1 106 ? 1.919 5.262 2.681 1.00 97.94 106 ARG A C 1
ATOM 806 O O . ARG A 1 106 ? 2.525 5.306 1.624 1.00 97.94 106 ARG A O 1
ATOM 813 N N . ALA A 1 107 ? 2.139 6.158 3.643 1.00 98.38 107 ALA A N 1
ATOM 814 C CA . ALA A 1 107 ? 3.048 7.285 3.426 1.00 98.38 107 ALA A CA 1
ATOM 815 C C . ALA A 1 107 ? 4.497 6.838 3.175 1.00 98.38 107 ALA A C 1
ATOM 817 O O . ALA A 1 107 ? 5.183 7.424 2.337 1.00 98.38 107 ALA A O 1
ATOM 818 N N . VAL A 1 108 ? 4.940 5.768 3.844 1.00 98.31 108 VAL A N 1
ATOM 819 C CA . VAL A 1 108 ? 6.261 5.166 3.612 1.00 98.31 108 VAL A CA 1
ATOM 820 C C . VAL A 1 108 ? 6.361 4.599 2.194 1.00 98.31 108 VAL A C 1
ATOM 822 O O . VAL A 1 108 ? 7.311 4.912 1.480 1.00 98.31 108 VAL A O 1
ATOM 825 N N . PHE A 1 109 ? 5.380 3.805 1.756 1.00 98.00 109 PHE A N 1
ATOM 826 C CA . PHE A 1 109 ? 5.379 3.238 0.407 1.00 98.00 109 PHE A CA 1
ATOM 827 C C . PHE A 1 109 ? 5.243 4.313 -0.671 1.00 98.00 109 PHE A C 1
ATOM 829 O O . PHE A 1 109 ? 6.005 4.282 -1.634 1.00 98.00 109 PHE A O 1
ATOM 836 N N . GLY A 1 110 ? 4.387 5.316 -0.476 1.00 98.06 110 GLY A N 1
ATOM 837 C CA . GLY A 1 110 ? 4.264 6.446 -1.394 1.00 98.06 110 GLY A CA 1
ATOM 838 C C . GLY A 1 110 ? 5.586 7.195 -1.567 1.00 98.06 110 GLY A C 1
ATOM 839 O O . GLY A 1 110 ? 5.993 7.491 -2.690 1.00 98.06 110 GLY A O 1
ATOM 840 N N . PHE A 1 111 ? 6.323 7.420 -0.475 1.00 98.44 111 PHE A N 1
ATOM 841 C CA . PHE A 1 111 ? 7.672 7.987 -0.532 1.00 98.44 111 PHE A CA 1
ATOM 842 C C . PHE A 1 111 ? 8.658 7.116 -1.308 1.00 98.44 111 PHE A C 1
ATOM 844 O O . PHE A 1 111 ? 9.377 7.627 -2.166 1.00 98.44 111 PHE A O 1
ATOM 851 N N . LEU A 1 112 ? 8.654 5.803 -1.085 1.00 98.06 112 LEU A N 1
ATOM 852 C CA . LEU A 1 112 ? 9.522 4.886 -1.826 1.00 98.06 112 LEU A CA 1
ATOM 853 C C . LEU A 1 112 ? 9.168 4.817 -3.317 1.00 98.06 112 LEU A C 1
ATOM 855 O O . LEU A 1 112 ? 10.075 4.758 -4.144 1.00 98.06 112 LEU A O 1
ATOM 859 N N . LEU A 1 113 ? 7.884 4.889 -3.679 1.00 97.50 113 LEU A N 1
ATOM 860 C CA . LEU A 1 113 ? 7.438 4.966 -5.073 1.00 97.50 113 LEU A CA 1
ATOM 861 C C . LEU A 1 113 ? 7.912 6.261 -5.747 1.00 97.50 113 LEU A C 1
ATOM 863 O O . LEU A 1 113 ? 8.413 6.214 -6.872 1.00 97.50 113 LEU A O 1
ATOM 867 N N . ALA A 1 114 ? 7.832 7.400 -5.050 1.00 98.19 114 ALA A N 1
ATOM 868 C CA . ALA A 1 114 ? 8.376 8.667 -5.538 1.00 98.19 114 ALA A CA 1
ATOM 869 C C . ALA A 1 114 ? 9.900 8.601 -5.730 1.00 98.19 114 ALA A C 1
ATOM 871 O O . ALA A 1 114 ? 10.408 9.026 -6.766 1.00 98.19 114 ALA A O 1
ATOM 872 N N . MET A 1 115 ? 10.639 8.023 -4.776 1.00 98.19 115 MET A N 1
ATOM 873 C CA . MET A 1 115 ? 12.085 7.829 -4.921 1.00 98.19 115 MET A CA 1
ATOM 874 C C . MET A 1 115 ? 12.427 6.902 -6.089 1.00 98.19 115 MET A C 1
ATOM 876 O O . MET A 1 115 ? 13.372 7.172 -6.829 1.00 98.19 115 MET A O 1
ATOM 880 N N . LEU A 1 116 ? 11.669 5.816 -6.267 1.00 96.50 116 LEU A N 1
ATOM 881 C CA . LEU A 1 116 ? 11.887 4.868 -7.355 1.00 96.50 116 LEU A CA 1
ATOM 882 C C . LEU A 1 116 ? 11.649 5.525 -8.719 1.00 96.50 116 LEU A C 1
ATOM 884 O O . LEU A 1 116 ? 12.409 5.280 -9.651 1.00 96.50 116 LEU A O 1
ATOM 888 N N . TRP A 1 117 ? 10.655 6.408 -8.821 1.00 97.19 117 TRP A N 1
ATOM 889 C CA . TRP A 1 117 ? 10.428 7.239 -10.002 1.00 97.19 117 TRP A CA 1
ATOM 890 C C . TRP A 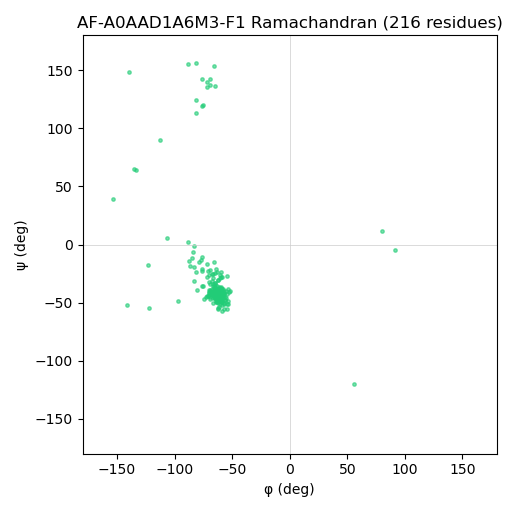1 117 ? 11.568 8.213 -10.281 1.00 97.19 117 TRP A C 1
ATOM 892 O O . TRP A 1 117 ? 12.073 8.237 -11.399 1.00 97.19 117 TRP A O 1
ATOM 902 N N . LEU A 1 118 ? 12.028 8.956 -9.270 1.00 97.56 118 LEU A N 1
ATOM 903 C CA . LEU A 1 118 ? 13.170 9.868 -9.412 1.00 97.56 118 LEU A CA 1
ATOM 904 C C . LEU A 1 118 ? 14.454 9.138 -9.832 1.00 97.56 118 LEU A C 1
ATOM 906 O O . LEU A 1 118 ? 15.313 9.723 -10.484 1.00 97.56 118 LEU A O 1
ATOM 910 N N . ALA A 1 119 ? 14.580 7.856 -9.483 1.00 96.62 119 ALA A N 1
ATOM 911 C CA . ALA A 1 119 ? 15.683 7.000 -9.904 1.00 96.62 119 ALA A CA 1
ATOM 912 C C . ALA A 1 119 ? 15.493 6.381 -11.308 1.00 96.62 119 ALA A C 1
ATOM 914 O O . ALA A 1 119 ? 16.366 5.644 -11.761 1.00 96.62 119 ALA A O 1
ATOM 915 N N . GLY A 1 120 ? 14.373 6.642 -11.993 1.00 95.12 120 GLY A N 1
ATOM 916 C CA . GLY A 1 120 ? 14.052 6.085 -13.313 1.00 95.12 120 GLY A CA 1
ATOM 917 C C . GLY A 1 120 ? 13.499 4.654 -13.291 1.00 95.12 120 GLY A C 1
ATOM 918 O O . GLY A 1 120 ? 13.412 4.013 -14.333 1.00 95.12 120 GLY A O 1
ATOM 919 N N . GLY A 1 121 ? 13.126 4.132 -12.119 1.00 95.50 121 GLY A N 1
ATOM 920 C CA . GLY A 1 121 ? 12.630 2.762 -11.952 1.00 95.50 121 GLY A CA 1
ATOM 921 C C . GLY A 1 121 ? 11.135 2.575 -12.218 1.00 95.50 121 GLY A C 1
ATOM 922 O O . GLY A 1 121 ? 10.677 1.439 -12.303 1.00 95.50 121 GLY A O 1
ATOM 923 N N . LEU A 1 122 ? 10.367 3.661 -12.346 1.00 96.25 122 LEU A N 1
ATOM 924 C CA . LEU A 1 122 ? 8.933 3.609 -12.629 1.00 96.25 122 LEU A CA 1
ATOM 925 C C . LEU A 1 122 ? 8.499 4.689 -13.624 1.00 96.25 122 LEU A C 1
ATOM 927 O O . LEU A 1 122 ? 9.038 5.796 -13.595 1.00 96.25 122 LEU A O 1
ATOM 931 N N . PRO A 1 123 ? 7.475 4.415 -14.451 1.00 97.06 123 PRO A N 1
ATOM 932 C CA . PRO A 1 123 ? 6.931 5.405 -15.364 1.00 97.06 123 PRO A CA 1
ATOM 933 C C . PRO A 1 123 ? 6.136 6.466 -14.595 1.00 97.06 123 PRO A C 1
ATOM 935 O O . PRO A 1 123 ? 5.350 6.150 -13.697 1.00 97.06 123 PRO A O 1
ATOM 938 N N . THR A 1 124 ? 6.282 7.730 -14.998 1.00 97.81 124 THR A N 1
ATOM 939 C CA . THR A 1 124 ? 5.617 8.891 -14.378 1.00 97.81 124 THR A CA 1
ATOM 940 C C . THR A 1 124 ? 4.102 8.707 -14.246 1.00 97.81 124 THR A C 1
ATOM 942 O O . THR A 1 124 ? 3.530 9.034 -13.208 1.00 97.81 124 THR A O 1
ATOM 945 N N . ALA A 1 125 ? 3.459 8.127 -15.268 1.00 97.44 125 ALA A N 1
ATOM 946 C CA . ALA A 1 125 ? 2.013 7.901 -15.310 1.00 97.44 125 ALA A CA 1
ATOM 947 C C . ALA A 1 125 ? 1.495 6.926 -14.234 1.00 97.44 125 ALA A C 1
ATOM 949 O O . ALA A 1 125 ? 0.314 6.967 -13.907 1.00 97.44 125 ALA A O 1
ATOM 950 N N . PHE A 1 126 ? 2.357 6.068 -13.678 1.00 96.81 126 PHE A N 1
ATOM 951 C CA . PHE A 1 126 ? 2.031 5.226 -12.524 1.00 96.81 126 PHE A CA 1
ATOM 952 C C . PHE A 1 126 ? 2.527 5.851 -11.222 1.00 96.81 126 PHE A C 1
ATOM 954 O O . PHE A 1 126 ? 1.783 5.943 -10.249 1.00 96.81 126 PHE A O 1
ATOM 961 N N . ALA A 1 127 ? 3.788 6.279 -11.197 1.00 97.12 127 ALA A N 1
ATOM 962 C CA . ALA A 1 127 ? 4.449 6.595 -9.944 1.00 97.12 127 ALA A CA 1
ATOM 963 C C . ALA A 1 127 ? 3.913 7.852 -9.267 1.00 97.12 127 ALA A C 1
ATOM 965 O O . ALA A 1 127 ? 3.733 7.837 -8.056 1.00 97.12 127 ALA A O 1
ATOM 966 N N . LEU A 1 128 ? 3.635 8.919 -10.024 1.00 97.44 128 LEU A N 1
ATOM 967 C CA . LEU A 1 128 ? 3.092 10.147 -9.444 1.00 97.44 128 LEU A CA 1
ATOM 968 C C . LEU A 1 128 ? 1.720 9.934 -8.796 1.00 97.44 128 LEU A C 1
ATOM 970 O O . LEU A 1 128 ? 1.599 10.244 -7.610 1.00 97.44 128 LEU A O 1
ATOM 974 N N . PRO A 1 129 ? 0.696 9.398 -9.496 1.00 98.00 129 PRO A N 1
ATOM 975 C CA . PRO A 1 129 ? -0.601 9.189 -8.862 1.00 98.00 129 PRO A CA 1
ATOM 976 C C . PRO A 1 129 ? -0.506 8.226 -7.675 1.00 98.00 129 PRO A C 1
ATOM 978 O O . PRO A 1 129 ? -1.041 8.546 -6.618 1.00 98.00 129 PRO A O 1
ATOM 981 N N . ALA A 1 130 ? 0.233 7.116 -7.807 1.00 97.38 130 ALA A N 1
ATOM 98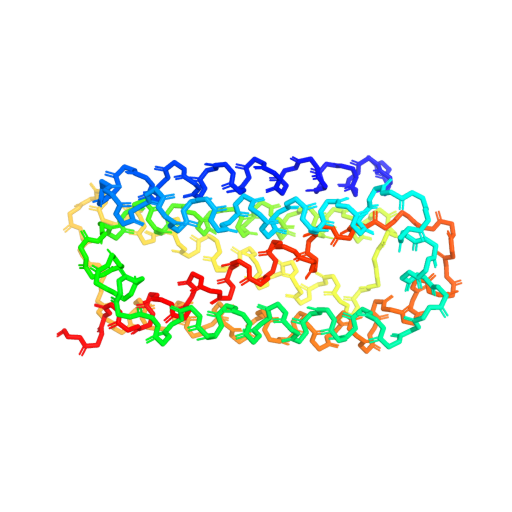2 C CA . ALA A 1 130 ? 0.396 6.149 -6.722 1.00 97.38 130 ALA A CA 1
ATOM 983 C C . ALA A 1 130 ? 1.086 6.763 -5.494 1.00 97.38 130 ALA A C 1
ATOM 985 O O . ALA A 1 130 ? 0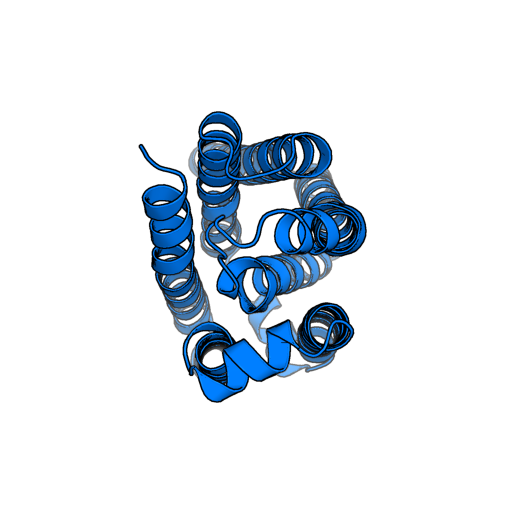.588 6.640 -4.380 1.00 97.38 130 ALA A O 1
ATOM 986 N N . ALA A 1 131 ? 2.200 7.476 -5.687 1.00 98.19 131 ALA A N 1
ATOM 987 C CA . ALA A 1 131 ? 2.942 8.096 -4.595 1.00 98.19 131 ALA A CA 1
ATOM 988 C C . ALA A 1 131 ? 2.126 9.176 -3.876 1.00 98.19 131 ALA A C 1
ATOM 990 O O . ALA A 1 131 ? 2.088 9.199 -2.646 1.00 98.19 131 ALA A O 1
ATOM 991 N N . ILE A 1 132 ? 1.456 10.054 -4.630 1.00 98.44 132 ILE A N 1
ATOM 992 C CA . ILE A 1 132 ? 0.643 11.139 -4.067 1.00 98.44 132 ILE A CA 1
ATOM 993 C C . ILE A 1 132 ? -0.536 10.570 -3.279 1.00 98.44 132 ILE A C 1
ATOM 995 O O . ILE A 1 132 ? -0.808 11.040 -2.172 1.00 98.44 132 ILE A O 1
ATOM 999 N N . GLY A 1 133 ? -1.227 9.567 -3.821 1.00 98.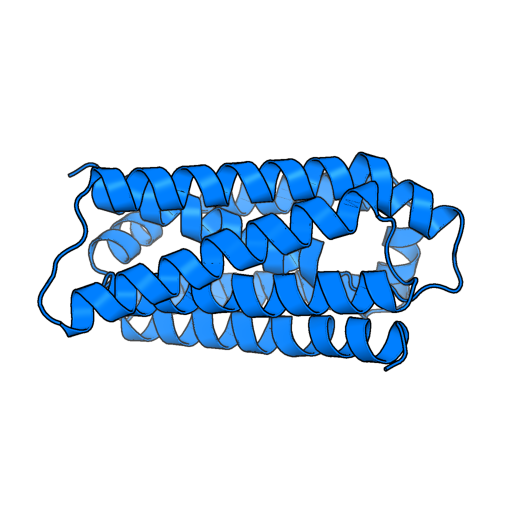12 133 GLY A N 1
ATOM 1000 C CA . GLY A 1 133 ? -2.351 8.920 -3.154 1.00 98.12 133 GLY A CA 1
ATOM 1001 C C . GLY A 1 133 ? -1.941 8.232 -1.855 1.00 98.12 133 GLY A C 1
ATOM 1002 O O . GLY A 1 133 ? -2.500 8.525 -0.794 1.00 98.12 133 GLY A O 1
ATOM 1003 N N . ASP A 1 134 ? -0.888 7.417 -1.901 1.00 98.25 134 ASP A N 1
ATOM 1004 C CA . ASP A 1 134 ? -0.338 6.726 -0.735 1.00 98.25 134 ASP A CA 1
ATOM 1005 C C . ASP A 1 134 ? 0.153 7.691 0.357 1.00 98.25 134 ASP A C 1
ATOM 1007 O O . ASP A 1 134 ? -0.183 7.523 1.537 1.00 98.25 134 ASP A O 1
ATOM 1011 N N . MET A 1 135 ? 0.888 8.743 -0.020 1.00 98.62 135 MET A N 1
ATOM 1012 C CA . MET A 1 135 ? 1.307 9.797 0.910 1.00 98.62 135 MET A CA 1
ATOM 1013 C C . MET A 1 135 ? 0.110 10.510 1.524 1.00 98.62 135 MET A C 1
ATOM 1015 O O . MET A 1 135 ? 0.062 10.683 2.738 1.00 98.62 135 MET A O 1
ATOM 1019 N N . THR A 1 136 ? -0.869 10.897 0.710 1.00 98.50 136 THR A N 1
ATOM 1020 C CA . THR A 1 136 ? -2.041 11.644 1.172 1.00 98.50 136 THR A CA 1
ATOM 1021 C C . THR A 1 136 ? -2.832 10.827 2.189 1.00 98.50 136 THR A C 1
ATOM 1023 O O . THR A 1 136 ? -3.142 11.318 3.273 1.00 98.50 136 THR A O 1
ATOM 1026 N N . VAL A 1 137 ? -3.113 9.557 1.892 1.00 98.44 137 VAL A N 1
ATOM 1027 C CA . VAL A 1 137 ? -3.890 8.677 2.77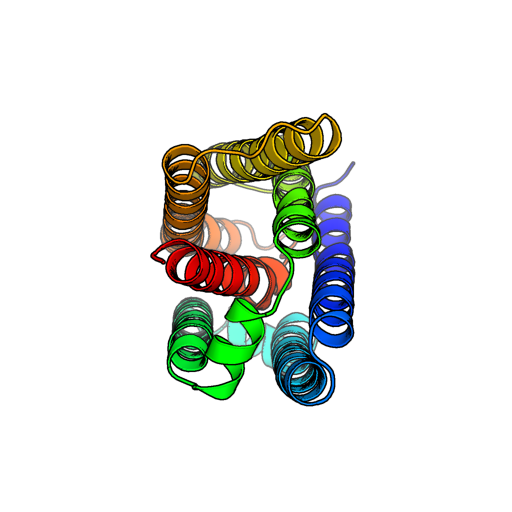6 1.00 98.44 137 VAL A CA 1
ATOM 1028 C C . VAL A 1 137 ? -3.119 8.361 4.056 1.00 98.44 137 VAL A C 1
ATOM 1030 O O . VAL A 1 137 ? -3.703 8.390 5.144 1.00 98.44 137 VAL A O 1
ATOM 1033 N N . GLY A 1 138 ? -1.816 8.088 3.951 1.00 98.31 138 GLY A N 1
ATOM 1034 C CA . GLY A 1 138 ? -0.975 7.791 5.108 1.00 98.31 138 GLY A CA 1
ATOM 1035 C C . GLY A 1 138 ? -0.770 8.997 6.026 1.00 98.31 138 GLY A C 1
ATOM 1036 O O . GLY A 1 138 ? -0.915 8.880 7.243 1.00 98.31 138 GLY A O 1
ATOM 1037 N N . LEU A 1 139 ? -0.508 10.180 5.466 1.00 98.50 139 LEU A N 1
ATOM 1038 C CA . LEU A 1 139 ? -0.371 11.419 6.238 1.00 98.50 139 LEU A CA 1
ATOM 1039 C C . LEU A 1 139 ? -1.702 11.839 6.866 1.00 98.50 139 LEU A C 1
ATOM 1041 O O . LEU A 1 139 ? -1.726 12.261 8.022 1.00 98.50 139 LEU A O 1
ATOM 1045 N N . TRP A 1 140 ? -2.820 11.659 6.157 1.00 98.19 140 TRP A N 1
ATOM 1046 C CA . TRP A 1 140 ? -4.146 11.911 6.714 1.00 98.19 140 TRP A CA 1
ATOM 1047 C C . TRP A 1 140 ? -4.455 10.952 7.876 1.00 98.19 140 TRP A C 1
ATOM 1049 O O . TRP A 1 140 ? -4.936 11.401 8.916 1.00 98.19 140 TRP A O 1
ATOM 1059 N N . ALA A 1 141 ? -4.076 9.671 7.789 1.00 97.00 141 ALA A N 1
ATOM 1060 C CA . ALA A 1 141 ? -4.166 8.753 8.929 1.00 97.00 141 ALA A CA 1
ATOM 1061 C C . ALA A 1 141 ? -3.335 9.245 10.132 1.00 97.00 141 ALA A C 1
ATOM 1063 O O . ALA A 1 141 ? -3.814 9.230 11.267 1.00 97.00 141 ALA A O 1
ATOM 1064 N N . GLY A 1 142 ? -2.123 9.755 9.889 1.00 97.62 142 GLY A N 1
ATOM 1065 C CA . GLY A 1 142 ? -1.283 10.374 10.919 1.00 97.62 142 GLY A CA 1
ATOM 1066 C C . GLY A 1 142 ? -1.920 11.601 11.569 1.00 97.62 142 GLY A C 1
ATOM 1067 O O . GLY A 1 142 ? -1.901 11.726 12.795 1.00 97.62 142 GLY A O 1
ATOM 1068 N N . LEU A 1 143 ? -2.552 12.466 10.775 1.00 97.19 143 LEU A N 1
ATOM 1069 C CA . LEU A 1 143 ? -3.300 13.617 11.277 1.00 97.19 143 LEU A CA 1
ATOM 1070 C C . LEU A 1 143 ? -4.477 13.180 12.162 1.00 97.19 143 LEU A C 1
ATOM 1072 O O . LEU A 1 143 ? -4.660 13.732 13.246 1.00 97.19 143 LEU A O 1
ATOM 1076 N N . LEU A 1 144 ? -5.249 12.172 11.739 1.00 95.56 144 LEU A N 1
ATOM 1077 C CA . LEU A 1 144 ? -6.360 11.623 12.527 1.00 95.56 144 LEU A CA 1
ATOM 1078 C C . LEU A 1 144 ? -5.866 11.076 13.874 1.00 95.56 144 LEU A C 1
ATOM 1080 O O . LEU A 1 144 ? -6.426 11.411 14.915 1.00 95.56 144 LEU A O 1
ATOM 1084 N N . LEU A 1 145 ? -4.772 10.311 13.871 1.00 96.06 145 LEU A N 1
ATOM 1085 C CA . LEU A 1 145 ? -4.148 9.785 15.089 1.00 96.06 145 LEU A CA 1
ATOM 1086 C C . LEU A 1 145 ? -3.655 10.891 16.026 1.00 96.06 145 LEU A C 1
ATOM 1088 O O . LEU A 1 145 ? -3.829 10.803 17.242 1.00 96.06 145 LEU A O 1
ATOM 1092 N N . TRP A 1 146 ? -3.035 11.933 15.477 1.00 96.75 146 TRP A N 1
ATOM 1093 C CA . TRP A 1 146 ? -2.570 13.075 16.257 1.00 96.75 146 TRP A CA 1
ATOM 1094 C C . TRP A 1 146 ? -3.731 13.833 16.912 1.00 96.75 146 TRP A C 1
ATOM 1096 O O . TRP A 1 146 ? -3.642 14.162 18.094 1.00 96.75 146 TRP A O 1
ATOM 1106 N N . ARG A 1 147 ? -4.841 14.036 16.189 1.00 95.12 147 ARG A N 1
ATOM 1107 C CA . ARG A 1 147 ? -6.067 14.638 16.741 1.00 95.12 147 ARG A CA 1
ATOM 1108 C C . ARG A 1 147 ? -6.643 13.793 17.877 1.00 95.12 147 ARG A C 1
ATOM 1110 O O . ARG A 1 147 ? -6.855 14.316 18.967 1.00 95.12 147 ARG A O 1
ATOM 1117 N N . MET A 1 148 ? -6.761 12.479 17.678 1.00 94.06 148 MET A N 1
ATOM 1118 C CA . MET A 1 148 ? -7.242 11.552 18.713 1.00 94.06 148 MET A CA 1
ATOM 1119 C C . MET A 1 148 ? -6.391 11.603 19.988 1.00 94.06 148 MET A C 1
ATOM 1121 O O . MET A 1 148 ? -6.932 11.571 21.091 1.00 94.06 148 MET A O 1
ATOM 1125 N N . ARG A 1 149 ? -5.063 11.740 19.865 1.00 94.81 149 ARG A N 1
ATOM 1126 C CA . ARG A 1 149 ? -4.161 11.905 21.022 1.00 94.81 149 ARG A CA 1
ATOM 1127 C C . ARG A 1 149 ? -4.382 13.207 21.794 1.00 94.81 149 ARG A C 1
ATOM 1129 O O . ARG A 1 149 ? -4.039 13.261 22.968 1.00 94.81 149 ARG A O 1
ATOM 1136 N N . ARG A 1 150 ? -4.934 14.241 21.155 1.00 94.94 150 ARG A N 1
ATOM 1137 C CA . ARG A 1 150 ? -5.287 15.523 21.786 1.00 94.94 150 ARG A CA 1
ATOM 1138 C C . ARG A 1 150 ? -6.696 15.539 22.388 1.00 94.94 150 ARG A C 1
ATOM 1140 O O . ARG A 1 150 ? -7.102 16.565 22.915 1.00 94.94 150 ARG A O 1
ATOM 1147 N N . GLY A 1 151 ? -7.422 14.420 22.331 1.00 92.25 151 GLY A N 1
ATOM 1148 C CA . GLY A 1 151 ? -8.806 14.314 22.802 1.00 92.25 151 GLY A CA 1
ATOM 1149 C C . GLY A 1 151 ? -9.857 14.596 21.724 1.00 92.25 151 GLY A C 1
ATOM 1150 O O . GLY A 1 151 ? -11.043 14.381 21.971 1.00 92.25 151 GLY A O 1
ATOM 1151 N N . ASP A 1 152 ? -9.445 14.993 20.517 1.00 91.50 152 ASP A N 1
ATOM 1152 C CA . ASP A 1 152 ? -10.356 15.245 19.401 1.00 91.50 152 ASP A CA 1
ATOM 1153 C C . ASP A 1 152 ? -10.740 13.933 18.715 1.00 91.50 152 ASP A C 1
ATOM 1155 O O . ASP A 1 152 ? -9.922 13.301 18.038 1.00 91.50 152 ASP A O 1
ATOM 1159 N N . GLN A 1 153 ? -12.010 13.547 18.812 1.00 88.56 153 GLN A N 1
ATOM 1160 C CA . GLN A 1 153 ? -12.518 12.401 18.064 1.00 88.56 153 GLN A CA 1
ATOM 1161 C C . GLN A 1 153 ? -12.853 12.811 16.621 1.00 88.56 153 GLN A C 1
ATOM 1163 O O . GLN A 1 153 ? -13.633 13.747 16.413 1.00 88.56 153 GLN A O 1
ATOM 1168 N N . PRO A 1 154 ? -12.293 12.143 15.596 1.00 88.31 154 PRO A N 1
ATOM 1169 C CA . PRO A 1 154 ? -12.620 12.449 14.213 1.00 88.31 154 PRO A CA 1
ATOM 1170 C C . PRO A 1 154 ? -14.092 12.137 13.935 1.00 88.31 154 PRO A C 1
ATOM 1172 O O . PRO A 1 154 ? -14.612 11.097 14.340 1.00 88.31 154 PRO A O 1
ATOM 1175 N N . SER A 1 155 ? -14.776 13.034 13.219 1.00 90.50 155 SER A N 1
ATOM 1176 C CA . SER A 1 155 ? -16.172 12.788 12.857 1.00 90.50 155 SER A CA 1
ATOM 1177 C C . SER A 1 155 ? -16.287 11.599 11.899 1.00 90.50 155 SER A C 1
ATOM 1179 O O . SER A 1 155 ? -15.377 11.317 11.113 1.00 90.50 155 SER A O 1
ATOM 1181 N N . ARG A 1 156 ? -17.447 10.932 11.912 1.00 89.12 156 ARG A N 1
ATOM 1182 C CA . ARG A 1 156 ? -17.745 9.806 11.009 1.00 89.12 156 ARG A CA 1
ATOM 1183 C C . ARG A 1 156 ? -17.528 10.174 9.541 1.00 89.12 156 ARG A C 1
ATOM 1185 O O . ARG A 1 156 ? -16.985 9.373 8.792 1.00 89.12 156 ARG A O 1
ATOM 1192 N 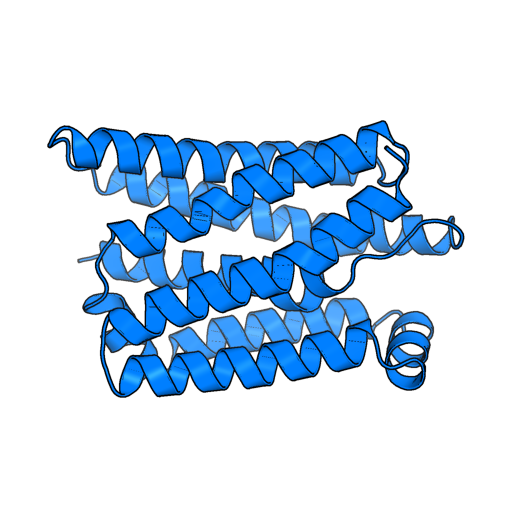N . LEU A 1 157 ? -17.888 11.400 9.154 1.00 90.44 157 LEU A N 1
ATOM 1193 C CA . LEU A 1 157 ? -17.674 11.905 7.798 1.00 90.44 157 LEU A CA 1
ATOM 1194 C C . LEU A 1 157 ? -16.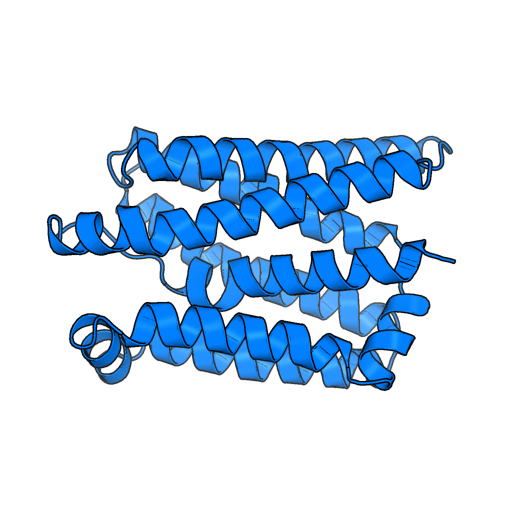183 11.986 7.437 1.00 90.44 157 LEU A C 1
ATOM 1196 O O . LEU A 1 157 ? -15.810 11.561 6.350 1.00 90.44 157 LEU A O 1
ATOM 1200 N N . HIS A 1 158 ? -15.321 12.477 8.335 1.00 91.12 158 HIS A N 1
ATOM 1201 C CA . HIS A 1 158 ? -13.878 12.543 8.069 1.00 91.12 158 HIS A CA 1
ATOM 1202 C C . HIS A 1 158 ? -13.270 11.155 7.880 1.00 91.12 158 HIS A C 1
ATOM 1204 O O . HIS A 1 158 ? -12.506 10.944 6.942 1.00 91.12 158 HIS A O 1
ATOM 1210 N N . LEU A 1 159 ? -13.631 10.210 8.751 1.00 91.94 159 LEU A N 1
ATOM 1211 C CA . LEU A 1 159 ? -13.192 8.821 8.644 1.00 91.94 159 LEU A CA 1
ATOM 1212 C C . LEU A 1 159 ? -13.680 8.187 7.332 1.00 91.94 159 LEU A C 1
ATOM 1214 O O . LEU A 1 159 ? -12.908 7.544 6.623 1.00 91.94 159 LEU A O 1
ATOM 1218 N N . TRP A 1 160 ? -14.940 8.427 6.969 1.00 92.56 160 TRP A N 1
ATOM 1219 C CA . TRP A 1 160 ? -15.530 7.935 5.728 1.00 92.56 160 TRP A CA 1
ATOM 1220 C C . TRP A 1 160 ? -14.828 8.485 4.481 1.00 92.56 160 TRP A C 1
ATOM 1222 O O . TRP A 1 160 ? -14.454 7.706 3.606 1.00 92.56 160 TRP A O 1
ATOM 1232 N N . LEU A 1 161 ? -14.586 9.800 4.425 1.00 95.06 161 LEU A N 1
ATOM 1233 C CA . LEU A 1 161 ? -13.876 10.446 3.317 1.00 95.06 161 LEU A CA 1
ATOM 1234 C C . LEU A 1 161 ? -12.446 9.924 3.186 1.00 95.06 161 LEU A C 1
ATOM 1236 O O . LEU A 1 161 ? -12.033 9.554 2.090 1.00 95.06 161 LEU A O 1
ATOM 1240 N N . TRP A 1 162 ? -11.716 9.832 4.299 1.00 96.25 162 TRP A N 1
ATOM 1241 C CA . TRP A 1 162 ? -10.367 9.270 4.324 1.00 96.25 162 TRP A CA 1
ATOM 1242 C C . TRP A 1 162 ? -10.337 7.840 3.764 1.00 96.25 162 TRP A C 1
ATOM 1244 O O . TRP A 1 162 ? -9.496 7.509 2.926 1.00 96.25 162 TRP A O 1
ATOM 1254 N N . ASN A 1 163 ? -11.291 7.001 4.174 1.00 95.25 163 ASN A N 1
ATOM 1255 C CA . ASN A 1 163 ? -11.362 5.619 3.714 1.00 95.25 163 ASN A CA 1
ATOM 1256 C C . ASN A 1 163 ? -11.751 5.511 2.238 1.00 95.25 163 ASN A C 1
ATOM 1258 O O . ASN A 1 163 ? -11.200 4.677 1.525 1.00 95.25 163 ASN A O 1
ATOM 1262 N N . LEU A 1 164 ? -12.688 6.348 1.783 1.00 95.44 164 LEU A N 1
ATOM 1263 C CA . LEU A 1 164 ? -13.105 6.394 0.386 1.00 95.44 164 LEU A CA 1
ATOM 1264 C C . LEU A 1 164 ? -11.943 6.810 -0.517 1.00 95.44 164 LEU A C 1
ATOM 1266 O O . LEU A 1 164 ? -11.664 6.122 -1.494 1.00 95.44 164 LEU A O 1
ATOM 1270 N N . VAL A 1 165 ? -11.247 7.895 -0.167 1.00 97.62 165 VAL A N 1
ATOM 1271 C CA . VAL A 1 165 ? -10.072 8.377 -0.908 1.00 97.62 165 VAL A CA 1
ATOM 1272 C C . VAL A 1 165 ? -9.001 7.292 -0.965 1.00 97.62 165 VAL A C 1
ATOM 1274 O O . VAL A 1 165 ? -8.486 7.002 -2.042 1.00 97.62 165 VAL A O 1
ATOM 1277 N N . GLY A 1 166 ? -8.722 6.632 0.162 1.00 97.00 166 GLY A N 1
ATOM 1278 C CA . GLY A 1 166 ? -7.741 5.554 0.201 1.00 97.00 166 GLY A CA 1
ATOM 1279 C C . GLY A 1 166 ? -8.107 4.338 -0.642 1.00 97.00 166 GLY A C 1
ATOM 1280 O O . GLY A 1 166 ? -7.232 3.785 -1.310 1.00 97.00 166 GLY A O 1
ATOM 1281 N N . LEU A 1 167 ? -9.379 3.944 -0.662 1.00 94.25 167 LEU A N 1
ATOM 1282 C CA . LEU A 1 167 ? -9.836 2.834 -1.490 1.00 94.25 167 LEU A CA 1
ATOM 1283 C C . LEU A 1 167 ? -9.790 3.186 -2.983 1.00 94.25 167 LEU A C 1
ATOM 1285 O O . LEU A 1 167 ? -9.273 2.397 -3.769 1.00 94.25 167 LEU A O 1
ATOM 1289 N N . LEU A 1 168 ? -10.288 4.365 -3.371 1.00 95.94 168 LEU A N 1
ATOM 1290 C CA . LEU A 1 168 ? -10.278 4.823 -4.766 1.00 95.94 168 LEU A CA 1
ATOM 1291 C C . LEU A 1 168 ? -8.858 4.929 -5.325 1.00 95.94 168 LEU A C 1
ATOM 1293 O O . LEU A 1 168 ? -8.622 4.545 -6.470 1.00 95.94 168 LEU A O 1
ATOM 1297 N N . ASP A 1 169 ? -7.914 5.396 -4.511 1.00 97.31 169 ASP A N 1
ATOM 1298 C CA . ASP A 1 169 ? -6.511 5.443 -4.893 1.00 97.31 169 ASP A CA 1
ATOM 1299 C C . ASP A 1 169 ? -5.949 4.044 -5.194 1.00 97.31 169 ASP A C 1
ATOM 1301 O O . ASP A 1 169 ? -5.412 3.822 -6.276 1.00 97.31 169 ASP A O 1
ATOM 1305 N N . LEU A 1 170 ? -6.168 3.055 -4.318 1.00 94.56 170 LEU A N 1
ATOM 1306 C CA . LEU A 1 170 ? -5.704 1.681 -4.560 1.00 94.56 170 LEU A CA 1
ATOM 1307 C C . LEU A 1 170 ? -6.342 1.064 -5.811 1.00 94.56 170 LEU A C 1
ATOM 1309 O O . LEU A 1 170 ? -5.660 0.381 -6.575 1.00 94.56 170 LEU A O 1
ATOM 1313 N N . LEU A 1 171 ? -7.630 1.329 -6.064 1.00 92.06 171 LEU A N 1
ATOM 1314 C CA . LEU A 1 171 ? -8.295 0.905 -7.302 1.00 92.06 171 LEU A CA 1
ATOM 1315 C C . LEU A 1 171 ? -7.618 1.507 -8.541 1.00 92.06 171 LEU A C 1
ATOM 1317 O O . LEU A 1 171 ? -7.393 0.804 -9.530 1.00 92.06 171 LEU A O 1
ATOM 1321 N N . ASN A 1 172 ? -7.246 2.786 -8.480 1.00 94.50 172 ASN A N 1
ATOM 1322 C CA . ASN A 1 172 ? -6.519 3.445 -9.556 1.00 94.50 172 ASN A CA 1
ATOM 1323 C C . ASN A 1 172 ? -5.092 2.890 -9.713 1.00 94.50 172 ASN A C 1
ATOM 1325 O O . ASN A 1 172 ? -4.677 2.610 -10.836 1.00 94.50 172 ASN A O 1
ATOM 1329 N N . VAL A 1 173 ? -4.367 2.649 -8.617 1.00 93.25 173 VAL A N 1
ATOM 1330 C CA . VAL A 1 173 ? -3.033 2.022 -8.632 1.00 93.25 173 VAL A CA 1
ATOM 1331 C C . VAL A 1 173 ? -3.079 0.656 -9.308 1.00 93.25 173 VAL A C 1
ATOM 1333 O O . VAL A 1 173 ? -2.222 0.362 -10.134 1.00 93.25 173 VAL A O 1
ATOM 1336 N N . MET A 1 174 ? -4.093 -0.165 -9.033 1.00 88.62 174 MET A N 1
ATOM 1337 C CA . MET A 1 174 ? -4.240 -1.470 -9.687 1.00 88.62 174 MET A CA 1
ATOM 1338 C C . MET A 1 174 ? -4.501 -1.348 -11.184 1.00 88.62 174 MET A C 1
ATOM 1340 O O . MET A 1 174 ? -3.869 -2.046 -11.978 1.00 88.62 174 MET A O 1
ATOM 1344 N N . ARG A 1 175 ? -5.399 -0.438 -11.581 1.00 91.31 175 ARG A N 1
ATOM 1345 C CA . ARG A 1 175 ? -5.628 -0.138 -12.997 1.00 91.31 175 ARG A CA 1
ATOM 1346 C C . ARG A 1 175 ? -4.308 0.241 -13.669 1.00 91.31 175 ARG A C 1
ATOM 1348 O O . ARG A 1 175 ? -3.956 -0.358 -14.677 1.00 91.31 175 ARG A O 1
ATOM 1355 N N . LEU A 1 176 ? -3.567 1.186 -13.092 1.00 93.50 176 LEU A N 1
ATOM 1356 C CA . LEU A 1 176 ? -2.301 1.664 -13.645 1.00 93.50 176 LEU A CA 1
ATOM 1357 C C . LEU A 1 176 ? -1.200 0.594 -13.610 1.00 93.50 176 LEU A C 1
ATOM 1359 O O . LEU A 1 176 ? -0.370 0.555 -14.514 1.00 93.50 176 LEU A O 1
ATOM 1363 N N . ALA A 1 177 ? -1.196 -0.306 -12.627 1.00 89.56 177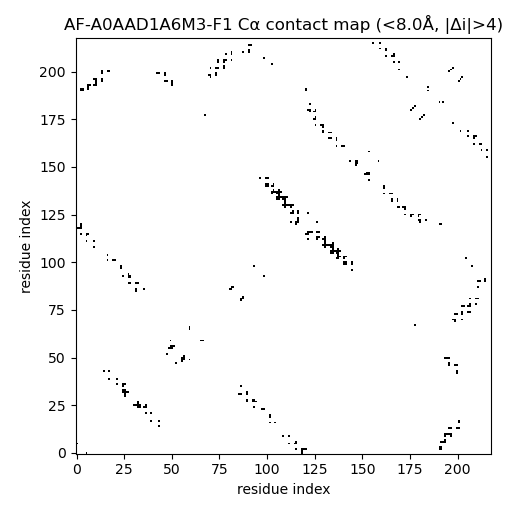 ALA A N 1
ATOM 1364 C CA . ALA A 1 177 ? -0.269 -1.432 -12.601 1.00 89.56 177 ALA A CA 1
ATOM 1365 C C . ALA A 1 177 ? -0.449 -2.306 -13.853 1.00 89.56 177 ALA A C 1
ATOM 1367 O O . ALA A 1 177 ? 0.521 -2.602 -14.546 1.00 89.56 177 ALA A O 1
ATOM 1368 N N . VAL A 1 178 ? -1.696 -2.636 -14.200 1.00 87.31 178 VAL A N 1
ATOM 1369 C CA . VAL A 1 178 ? -2.010 -3.451 -15.382 1.00 87.31 178 VAL A CA 1
ATOM 1370 C C . VAL A 1 178 ? -1.811 -2.671 -16.684 1.00 87.31 178 VAL A C 1
ATOM 1372 O O . VAL A 1 178 ? -1.222 -3.194 -17.624 1.00 87.31 178 VAL A O 1
ATOM 1375 N N . THR A 1 179 ? -2.285 -1.425 -16.764 1.00 90.56 179 THR A N 1
ATOM 1376 C CA . THR A 1 179 ? -2.308 -0.674 -18.032 1.00 90.56 179 THR A CA 1
ATOM 1377 C C . THR A 1 179 ? -1.018 0.086 -18.329 1.00 90.56 179 THR A C 1
ATOM 1379 O O . THR A 1 179 ? -0.815 0.490 -19.469 1.00 90.56 179 THR A O 1
ATOM 1382 N N . VAL A 1 180 ? -0.171 0.334 -17.324 1.00 93.50 180 VAL A N 1
ATOM 1383 C CA . VAL A 1 180 ? 1.061 1.133 -17.456 1.00 93.50 180 VAL A CA 1
ATOM 1384 C C . VAL A 1 180 ? 2.292 0.336 -17.037 1.00 93.50 180 VAL A C 1
ATOM 1386 O O . VAL A 1 180 ? 3.227 0.219 -17.824 1.00 93.50 180 VAL A O 1
ATOM 1389 N N . VAL A 1 181 ? 2.319 -0.222 -15.820 1.00 90.88 181 VAL A N 1
ATOM 1390 C CA . VAL A 1 181 ? 3.539 -0.851 -15.274 1.00 90.88 181 VAL A CA 1
ATOM 1391 C C . VAL A 1 181 ? 3.874 -2.160 -15.976 1.00 90.88 181 VAL A C 1
ATOM 1393 O O . VAL A 1 181 ? 5.031 -2.364 -16.325 1.00 90.88 181 VAL A O 1
ATOM 1396 N N . VAL A 1 182 ? 2.890 -3.029 -16.221 1.00 87.19 182 VAL A N 1
ATOM 1397 C CA . VAL A 1 182 ? 3.124 -4.314 -16.900 1.00 87.19 182 VAL A CA 1
ATOM 1398 C C . VAL A 1 182 ? 3.731 -4.114 -18.303 1.00 87.19 182 VAL A C 1
ATOM 1400 O O . VAL A 1 182 ? 4.805 -4.669 -18.545 1.00 87.19 182 VAL A O 1
ATOM 1403 N N . PRO A 1 183 ? 3.159 -3.284 -19.204 1.00 89.38 183 PRO A N 1
ATOM 1404 C CA . PRO A 1 183 ? 3.794 -2.983 -20.491 1.00 89.38 183 PRO A CA 1
ATOM 1405 C C . PRO A 1 183 ? 5.166 -2.311 -20.353 1.00 89.38 183 PRO A C 1
ATOM 1407 O O . PRO A 1 183 ? 6.084 -2.616 -21.111 1.00 89.38 183 PRO A O 1
ATOM 1410 N N . TRP A 1 184 ? 5.325 -1.410 -19.377 1.00 91.38 184 TRP A N 1
ATOM 1411 C CA . TRP A 1 184 ? 6.590 -0.718 -19.134 1.00 91.38 184 TRP A CA 1
ATOM 1412 C C . TRP A 1 184 ? 7.715 -1.678 -18.738 1.00 91.38 184 TRP A C 1
ATOM 1414 O O . TRP A 1 184 ? 8.808 -1.587 -19.290 1.00 91.38 184 TRP A O 1
ATOM 1424 N N . LEU A 1 185 ? 7.456 -2.606 -17.814 1.00 88.94 185 LEU A N 1
ATOM 1425 C CA . LEU A 1 185 ? 8.433 -3.611 -17.390 1.00 88.94 185 LEU A CA 1
ATOM 1426 C C . LEU A 1 185 ? 8.776 -4.576 -18.527 1.00 88.94 185 LEU A C 1
ATOM 1428 O O . LEU A 1 185 ? 9.948 -4.887 -18.713 1.00 88.94 185 LEU A O 1
ATOM 1432 N N . ALA A 1 186 ? 7.791 -4.975 -19.339 1.00 87.81 186 ALA A N 1
ATOM 1433 C CA . ALA A 1 186 ? 8.036 -5.798 -20.524 1.00 87.81 186 ALA A CA 1
ATOM 1434 C C . ALA A 1 186 ? 8.977 -5.106 -21.532 1.00 87.81 186 ALA A C 1
ATOM 1436 O O . ALA A 1 186 ? 9.831 -5.756 -22.129 1.00 87.81 186 ALA A O 1
ATOM 1437 N N . ALA A 1 187 ? 8.864 -3.782 -21.685 1.00 91.69 187 ALA A N 1
ATOM 1438 C CA . ALA A 1 187 ? 9.757 -2.987 -22.529 1.00 91.69 187 ALA A CA 1
ATOM 1439 C C . ALA A 1 187 ? 11.123 -2.678 -21.879 1.00 91.69 187 ALA A C 1
ATOM 1441 O O . ALA A 1 187 ? 12.047 -2.261 -22.574 1.00 91.69 187 ALA A O 1
ATOM 1442 N N . ASN A 1 188 ? 11.267 -2.867 -20.563 1.00 92.00 188 ASN A N 1
ATOM 1443 C CA . ASN A 1 188 ? 12.459 -2.504 -19.792 1.00 92.00 188 ASN A CA 1
ATOM 1444 C C . ASN A 1 188 ? 12.888 -3.645 -18.843 1.00 92.00 188 ASN A C 1
ATOM 1446 O O . ASN A 1 188 ? 12.896 -3.456 -17.624 1.00 92.00 188 ASN A O 1
ATOM 1450 N N . PRO A 1 189 ? 13.292 -4.820 -19.364 1.00 88.38 189 PRO A N 1
ATOM 1451 C CA . PRO A 1 189 ? 13.542 -6.020 -18.554 1.00 88.38 189 PRO A CA 1
ATOM 1452 C C . PRO A 1 189 ? 14.732 -5.897 -17.587 1.00 88.38 189 PRO A C 1
ATOM 1454 O O . PRO A 1 189 ? 14.877 -6.703 -16.675 1.00 88.38 189 PRO A O 1
ATOM 1457 N N . ALA A 1 190 ? 15.595 -4.893 -17.772 1.00 89.62 190 ALA A N 1
ATOM 1458 C CA . ALA A 1 190 ? 16.702 -4.604 -16.860 1.00 89.62 190 ALA A CA 1
ATOM 1459 C C . ALA A 1 190 ? 16.258 -3.886 -15.569 1.00 89.62 190 ALA A C 1
ATOM 1461 O O . ALA A 1 190 ? 17.050 -3.768 -14.632 1.00 89.62 190 ALA A O 1
ATOM 1462 N N . LEU A 1 191 ? 15.024 -3.366 -15.515 1.00 89.69 191 LEU A N 1
ATOM 1463 C CA . LEU A 1 191 ? 14.505 -2.708 -14.321 1.00 89.69 191 LEU A CA 1
ATOM 1464 C C . LEU A 1 191 ? 14.112 -3.735 -13.250 1.00 89.69 191 LEU A C 1
ATOM 1466 O O . LEU A 1 191 ? 13.572 -4.794 -13.565 1.00 89.69 191 LEU A O 1
ATOM 1470 N N . PRO A 1 192 ? 14.348 -3.425 -11.965 1.00 84.56 192 PRO A N 1
ATOM 1471 C CA . PRO A 1 192 ? 14.001 -4.324 -10.877 1.00 84.56 192 PRO A CA 1
ATOM 1472 C C . PRO A 1 192 ? 12.483 -4.431 -10.703 1.00 84.56 192 PRO A C 1
ATOM 1474 O O . PRO A 1 192 ? 11.771 -3.426 -10.663 1.00 84.56 192 PRO A O 1
ATOM 1477 N N . GLU A 1 193 ? 11.999 -5.652 -10.495 1.00 84.88 193 GLU A N 1
ATOM 1478 C CA . GLU A 1 193 ? 10.623 -5.901 -10.072 1.00 84.88 193 GLU A CA 1
ATOM 1479 C C . GLU A 1 193 ? 10.489 -5.897 -8.539 1.00 84.88 193 GLU A C 1
ATOM 1481 O O . GLU A 1 193 ? 11.429 -6.198 -7.801 1.00 84.88 193 GLU A O 1
ATOM 1486 N N . PHE A 1 194 ? 9.284 -5.610 -8.044 1.00 88.56 194 PHE A N 1
ATOM 1487 C CA . PHE A 1 194 ? 8.941 -5.697 -6.619 1.00 88.56 194 PHE A CA 1
ATOM 1488 C C . PHE A 1 194 ? 7.571 -6.381 -6.415 1.00 88.56 194 PHE A C 1
ATOM 1490 O O . PHE A 1 194 ? 6.608 -5.758 -5.962 1.00 88.56 194 PHE A O 1
ATOM 1497 N N . PRO A 1 195 ? 7.450 -7.677 -6.769 1.00 88.56 195 PRO A N 1
ATOM 1498 C CA . PRO A 1 195 ? 6.174 -8.392 -6.831 1.00 88.56 195 PRO A CA 1
ATOM 1499 C C . PRO A 1 195 ? 5.383 -8.469 -5.517 1.00 88.56 195 PRO A C 1
ATOM 1501 O O . PRO A 1 195 ? 4.166 -8.599 -5.577 1.00 88.56 195 PRO A O 1
ATOM 1504 N N . LEU A 1 196 ? 5.980 -8.352 -4.325 1.00 91.75 196 LEU A N 1
ATOM 1505 C CA . LEU A 1 196 ? 5.192 -8.470 -3.088 1.00 91.75 196 LEU A CA 1
ATOM 1506 C C . LEU A 1 196 ? 4.210 -7.309 -2.890 1.00 91.75 196 LEU A C 1
ATOM 1508 O O . LEU A 1 196 ? 3.190 -7.486 -2.222 1.00 91.75 196 LEU A O 1
ATOM 1512 N N . LEU A 1 197 ? 4.482 -6.131 -3.461 1.00 90.75 197 LEU A N 1
ATOM 1513 C CA . LEU A 1 197 ? 3.564 -4.997 -3.363 1.00 90.75 197 LEU A CA 1
ATOM 1514 C C . LEU A 1 197 ? 2.208 -5.310 -4.030 1.00 90.75 197 LEU A C 1
ATOM 1516 O O . LEU A 1 197 ? 1.202 -5.247 -3.324 1.00 90.75 197 LEU A O 1
ATOM 1520 N N . PRO A 1 198 ? 2.131 -5.711 -5.316 1.00 87.19 198 PRO A N 1
ATOM 1521 C CA . PRO A 1 198 ? 0.860 -6.101 -5.929 1.00 87.19 198 PRO A CA 1
ATOM 1522 C C . PRO A 1 198 ? 0.316 -7.456 -5.442 1.00 87.19 198 PRO A C 1
ATOM 1524 O O . PRO A 1 198 ? -0.899 -7.634 -5.436 1.00 87.19 198 PRO A O 1
ATOM 1527 N N . LEU A 1 199 ? 1.169 -8.402 -5.022 1.00 87.25 199 LEU A N 1
ATOM 1528 C CA . LEU A 1 199 ? 0.721 -9.741 -4.594 1.00 87.25 199 LEU A CA 1
ATOM 1529 C C . LEU A 1 199 ? 0.206 -9.787 -3.142 1.00 87.25 199 LEU A C 1
ATOM 1531 O O . LEU A 1 199 ? -0.557 -10.685 -2.785 1.00 87.25 199 LEU A O 1
ATOM 1535 N N . PHE A 1 200 ? 0.628 -8.853 -2.285 1.00 90.06 200 PHE A N 1
ATOM 1536 C CA . PHE A 1 200 ? 0.289 -8.870 -0.859 1.00 90.06 200 PHE A CA 1
ATOM 1537 C C . PHE A 1 200 ? 0.001 -7.480 -0.287 1.00 90.06 200 PHE A C 1
ATOM 1539 O O . PHE A 1 200 ? -1.054 -7.281 0.309 1.00 90.06 200 PHE A O 1
ATOM 1546 N N . GLY A 1 201 ? 0.894 -6.505 -0.489 1.00 92.00 201 GLY A N 1
ATOM 1547 C CA . GLY A 1 201 ? 0.775 -5.177 0.126 1.00 92.00 201 GLY A CA 1
ATOM 1548 C C . GLY A 1 201 ? -0.515 -4.439 -0.244 1.00 92.00 201 GLY A C 1
ATOM 1549 O O . GLY A 1 201 ? -1.307 -4.090 0.631 1.00 92.00 201 GLY A O 1
ATOM 1550 N N . VAL A 1 202 ? -0.747 -4.236 -1.544 1.00 91.50 202 VAL A N 1
ATOM 1551 C CA . VAL A 1 202 ? -1.929 -3.535 -2.073 1.00 91.50 202 VAL A CA 1
ATOM 1552 C C . VAL A 1 202 ? -3.225 -4.246 -1.677 1.00 91.50 202 VAL A C 1
ATOM 1554 O O . VAL A 1 202 ? -4.090 -3.587 -1.094 1.00 91.50 202 VAL A O 1
ATOM 1557 N N . PRO A 1 203 ? -3.393 -5.567 -1.893 1.00 89.50 203 PRO A N 1
ATOM 1558 C CA . PRO A 1 203 ? -4.644 -6.209 -1.513 1.00 89.50 203 PRO A CA 1
ATOM 1559 C C . PRO A 1 203 ? -4.869 -6.242 0.007 1.00 89.50 203 PRO A C 1
ATOM 1561 O O . PRO A 1 203 ? -6.017 -6.179 0.446 1.00 89.50 203 PRO A O 1
ATOM 1564 N N . LEU A 1 204 ? -3.808 -6.271 0.826 1.00 90.94 204 LEU A N 1
ATOM 1565 C CA . LEU A 1 204 ? -3.940 -6.148 2.280 1.00 90.94 204 LEU A CA 1
ATOM 1566 C C . LEU A 1 204 ? -4.470 -4.762 2.676 1.00 90.94 204 LEU A C 1
ATOM 1568 O O . LEU A 1 204 ? -5.379 -4.675 3.501 1.00 90.94 204 LEU A O 1
ATOM 1572 N N . PHE A 1 205 ? -3.983 -3.678 2.060 1.00 93.62 205 PHE A N 1
ATOM 1573 C CA . PHE A 1 205 ? -4.558 -2.345 2.285 1.00 93.62 205 PHE A CA 1
ATOM 1574 C C . PHE A 1 205 ? -6.016 -2.245 1.828 1.00 93.62 205 PHE A C 1
ATOM 1576 O O . PHE A 1 205 ? -6.821 -1.620 2.521 1.00 93.62 205 PHE A O 1
ATOM 1583 N N . ILE A 1 206 ? -6.378 -2.883 0.709 1.00 91.25 206 ILE A N 1
ATOM 1584 C CA . ILE A 1 206 ? -7.775 -2.960 0.255 1.00 91.25 206 ILE A CA 1
ATOM 1585 C C . ILE A 1 206 ? -8.632 -3.658 1.315 1.00 91.25 206 ILE A C 1
ATOM 1587 O O . ILE A 1 206 ? -9.658 -3.108 1.717 1.00 91.25 206 ILE A O 1
ATOM 1591 N N . ALA A 1 207 ? -8.195 -4.816 1.822 1.00 87.44 207 ALA A N 1
ATOM 1592 C CA . ALA A 1 207 ? -8.893 -5.531 2.889 1.00 87.44 207 ALA A CA 1
ATOM 1593 C C . ALA A 1 207 ? -9.084 -4.636 4.125 1.00 87.44 207 ALA A C 1
ATOM 1595 O O . ALA A 1 207 ? -10.192 -4.502 4.644 1.00 87.44 207 ALA A O 1
ATOM 1596 N N . LEU A 1 208 ? -8.028 -3.946 4.570 1.00 90.25 208 LEU A N 1
ATOM 1597 C CA . LEU A 1 208 ? -8.108 -3.031 5.710 1.00 90.25 208 LEU A CA 1
ATOM 1598 C C . LEU A 1 208 ? -9.122 -1.895 5.466 1.00 90.25 208 LEU A C 1
ATOM 1600 O O . LEU A 1 208 ? -9.954 -1.638 6.336 1.00 90.25 208 LEU A O 1
ATOM 1604 N N . HIS A 1 209 ? -9.126 -1.258 4.289 1.00 91.75 209 HIS A N 1
ATOM 1605 C CA . HIS A 1 209 ? -10.095 -0.205 3.948 1.00 91.75 209 HIS A CA 1
ATOM 1606 C C . HIS A 1 209 ? -11.544 -0.711 3.918 1.00 91.75 209 HIS A C 1
ATOM 1608 O O . HIS A 1 209 ? -12.457 -0.064 4.441 1.00 91.75 209 HIS A O 1
ATOM 1614 N N . LEU A 1 210 ? -11.778 -1.880 3.326 1.00 87.69 210 LEU A N 1
ATOM 1615 C CA . LEU A 1 210 ? -13.105 -2.489 3.268 1.00 87.69 210 LEU A CA 1
ATOM 1616 C C . LEU A 1 210 ? -13.620 -2.874 4.669 1.00 87.69 210 LEU A C 1
ATOM 1618 O O . LEU A 1 210 ? -14.820 -2.777 4.942 1.00 87.69 210 LEU A O 1
ATOM 1622 N N . HIS A 1 211 ? -12.731 -3.266 5.588 1.00 82.25 211 HIS A N 1
ATOM 1623 C CA . HIS A 1 211 ? -13.098 -3.560 6.975 1.00 82.25 211 HIS A CA 1
ATOM 1624 C C . HIS A 1 211 ? -13.447 -2.287 7.753 1.00 82.25 211 HIS A C 1
ATOM 1626 O O . HIS A 1 211 ? -14.481 -2.250 8.428 1.00 82.25 211 HIS A O 1
ATOM 1632 N N . MET A 1 212 ? -12.642 -1.231 7.606 1.00 83.25 212 MET A N 1
ATOM 1633 C CA . MET A 1 212 ? -12.876 0.069 8.246 1.00 83.25 212 MET A CA 1
ATOM 1634 C C . MET A 1 212 ? -14.215 0.687 7.818 1.00 83.25 212 MET A C 1
ATOM 1636 O O . MET A 1 212 ? -14.953 1.200 8.657 1.00 83.25 212 MET A O 1
ATOM 1640 N N . TRP A 1 213 ? -14.599 0.538 6.544 1.00 79.25 213 TRP A N 1
ATOM 1641 C CA . TRP A 1 213 ? -15.875 1.040 6.021 1.00 79.25 213 TRP A CA 1
ATOM 1642 C C . TRP A 1 213 ? -17.099 0.557 6.812 1.00 79.25 213 TRP A C 1
ATOM 1644 O O . TRP A 1 213 ? -18.009 1.333 7.096 1.00 79.25 213 TRP A O 1
ATOM 1654 N N . ARG A 1 214 ? -17.139 -0.727 7.189 1.00 67.81 214 ARG A N 1
ATOM 1655 C CA . ARG A 1 214 ? -18.282 -1.324 7.905 1.00 67.81 214 ARG A CA 1
ATOM 1656 C C . ARG A 1 214 ? -18.248 -1.079 9.406 1.00 67.81 214 ARG A C 1
ATOM 1658 O O . ARG A 1 214 ? -19.314 -0.996 10.016 1.00 67.81 214 ARG A O 1
ATOM 1665 N N . ALA A 1 215 ? -17.058 -0.976 9.997 1.00 68.81 215 ALA A N 1
ATOM 1666 C CA . ALA A 1 215 ? -16.911 -0.699 11.423 1.00 68.81 215 ALA A CA 1
ATOM 1667 C C . ALA A 1 215 ? -17.543 0.651 11.817 1.00 68.81 215 ALA A C 1
ATOM 1669 O O . ALA A 1 215 ? -17.988 0.800 12.949 1.00 68.81 215 ALA A O 1
ATOM 1670 N N . TRP A 1 216 ? -17.648 1.601 10.879 1.00 66.94 216 TRP A N 1
ATOM 1671 C CA . TRP A 1 216 ? -18.102 2.976 11.141 1.00 66.94 216 TRP A CA 1
ATOM 1672 C C . TRP A 1 216 ? -19.511 3.310 10.634 1.00 66.94 216 TRP A C 1
ATOM 1674 O O . TRP A 1 216 ? -19.940 4.464 10.707 1.00 66.94 216 TRP A O 1
ATOM 1684 N N . GLN A 1 217 ? -20.249 2.328 10.107 1.00 57.88 217 GLN A N 1
ATOM 1685 C CA . GLN A 1 217 ? -21.649 2.507 9.690 1.00 57.88 217 GLN A CA 1
ATOM 1686 C C . GLN A 1 217 ? -22.662 2.357 10.835 1.00 57.88 217 GLN A C 1
ATOM 1688 O O . GLN A 1 217 ? -23.833 2.673 10.642 1.00 57.88 217 GLN A O 1
ATOM 1693 N N . ARG A 1 218 ? -22.230 1.970 12.036 1.00 52.44 218 ARG A N 1
ATOM 1694 C CA . ARG A 1 218 ? -23.041 2.023 13.261 1.00 52.44 218 ARG A CA 1
ATOM 1695 C C . ARG A 1 218 ? -22.609 3.236 14.068 1.00 52.44 218 ARG A C 1
ATOM 1697 O O . ARG A 1 218 ? -23.504 4.035 14.412 1.00 52.44 218 ARG A O 1
#

Sequence (218 aa):
MTPLFIAATIQFLIPVFGVSTWFALTRANGVHGRAIAALLTVWFAIAAAFAFMPSLAAWRQDNAAVQPAFILSTIAIAAALHAVPSVRDFFRGASLTPLLALFLWRAVFGFLLAMLWLAGGLPTAFALPAAIGDMTVGLWAGLLLWRMRRGDQPSRLHLWLWNLVGLLDLLNVMRLAVTVVVPWLAANPALPEFPLLPLFGVPLFIALHLHMWRAWQR

pLDDT: mean 88.22, std 9.19, range [52.44, 98.62]

Nearest PDB structures (foldseek):
  3i9y-assembly1_A  TM=2.201E-01  e=1.262E+00  Vibrio parahaemolyticus

Mean predicted aligned error: 4.56 Å

Solvent-accessible surface area (backbone atoms only — not comparable to full-atom values): 11296 Å² total; per-residue (Å²): 126,56,32,55,60,44,32,52,49,53,49,58,45,45,58,53,52,51,49,53,50,34,52,52,39,34,73,50,48,55,71,59,15,47,54,56,35,50,51,52,50,54,51,47,52,53,31,48,42,48,54,66,36,68,70,45,31,50,52,45,68,77,32,77,65,44,57,59,50,48,42,51,49,44,41,50,48,38,56,50,48,67,71,36,65,65,54,47,56,45,56,64,65,38,62,66,65,64,59,41,55,59,38,40,53,32,26,54,50,10,50,49,37,44,52,22,30,77,47,69,54,42,59,66,89,43,25,52,62,41,15,52,41,25,28,50,42,6,49,50,32,48,51,53,54,53,38,44,75,72,71,44,76,79,52,68,65,58,55,50,51,51,40,50,53,44,44,54,40,52,56,50,42,53,52,32,42,62,75,44,46,50,61,49,44,72,76,38,76,88,56,67,77,50,57,43,43,63,58,40,48,52,38,50,52,49,37,51,38,61,51,53,59,61,57,66,74,116

Radius of gyration: 17.22 Å; Cα contacts (8 Å, |Δi|>4): 228; chains: 1; bounding box: 43×37×45 Å

Foldseek 3Di:
DALQVLLVVLLVCLVVLLVLQLVLQCVQDPPLSVVVNVVSVVLLVVLVCCVPVPVNVVVCLVDLVNLVVLLVVLLVVLVVCCVDVSSLVSLLRRDPQSLLQSLLVLQVVLVSLVVSVVNVLFDPVQNVLSSVLSNVLNVLSVVCNVCVVVVHHDDLVSLLVSLVSNLVSLVVNSVCCSPPVSVVCVVPVVRDDNSCCSNRVSSVSNSSSVSSNVSSPD

Secondary structure (DSSP, 8-state):
--HHHHHHHHHHHHHHHHHHHHHHHHHHHHHHHHHHHHHHHHHHHHHHHHHH-HHHHHHHHH-TTHHHHHHHHHHHHHHHHTT-HHHHHHHHHS-HHHHHHHTHHHHHHHHHHHHHHHTTSS-HHHHHHHHHHHHHHHHHHHHHHHHHHTT-PPPHHHHHHHHHHHHHHHHHHHHHIIIIIHHHHHH-TTSPP-THIIIIIHHHHHHHHHHHHHHT--